Protein AF-A0A763XM48-F1 (afdb_monomer)

Radius of gyration: 22.38 Å; Cα contacts (8 Å, |Δi|>4): 389; chains: 1; bounding box: 51×40×59 Å

Nearest PDB structures (foldseek):
  3rfz-assembly3_E-2  TM=8.318E-01  e=8.246E-07  Escherichia coli
  3ohn-assembly1_B  TM=6.911E-01  e=1.471E-04  Escherichia coli
  3wi4-assembly1_A  TM=4.578E-01  e=1.748E-02  Neisseria meningitidis MC58
  4e1t-assembly1_A  TM=3.357E-01  e=1.335E-01  Yersinia pseudotuberculosis
  5g26-assembly1_A  TM=3.251E-01  e=4.757E-01  Escherichia coli O157

pLDDT: mean 71.56, std 14.55, range [34.0, 92.94]

Organism: Salmonella enterica (NCBI:txid289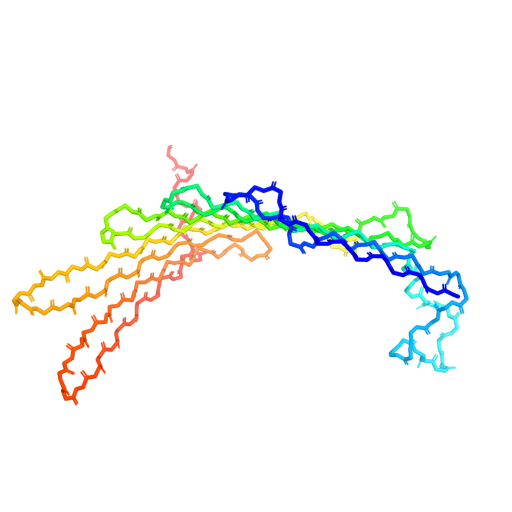01)

Solvent-accessible surface area (backbone atoms only — not comparable to full-atom values): 9649 Å² total; per-residue (Å²): 91,72,50,76,50,77,47,64,46,74,78,49,102,40,31,37,34,64,37,41,36,44,37,42,40,36,96,86,57,74,57,82,91,72,70,51,98,87,59,95,85,74,75,84,47,54,36,37,38,45,36,43,35,45,34,34,44,60,90,58,29,38,39,38,39,36,37,37,39,38,37,38,72,90,45,104,51,58,32,38,39,37,38,40,36,40,36,39,46,64,87,74,31,36,40,36,39,38,35,38,39,37,35,49,80,94,52,104,60,73,34,42,33,40,33,45,33,40,33,41,61,47,73,57,96,95,34,65,32,38,40,34,42,33,39,36,42,30,60,85,55,72,42,38,41,37,37,39,37,40,40,44,70,49,102,90,49,79,48,77,50,78,50,76,46,77,49,79,70,60,72,77,63,73,79,72,124

Structure (mmCIF, N/CA/C/O backbone):
data_AF-A0A763XM48-F1
#
_entry.id   AF-A0A763XM48-F1
#
loop_
_atom_site.group_PDB
_atom_site.id
_atom_site.type_symbol
_atom_site.label_atom_id
_atom_site.label_alt_id
_atom_site.label_comp_id
_atom_site.label_asym_id
_atom_site.label_entity_id
_atom_site.label_seq_id
_atom_site.pdbx_PDB_ins_code
_atom_site.Cartn_x
_atom_site.Cartn_y
_atom_site.Cartn_z
_atom_site.occupancy
_atom_site.B_iso_or_equiv
_atom_site.auth_seq_id
_atom_site.auth_comp_id
_atom_site.auth_asym_id
_atom_site.auth_atom_id
_atom_site.pdbx_PDB_model_num
ATOM 1 N N . MET A 1 1 ? 7.305 -1.341 -30.849 1.00 55.94 1 MET A N 1
ATOM 2 C CA . MET A 1 1 ? 6.228 -2.279 -30.464 1.00 55.94 1 ME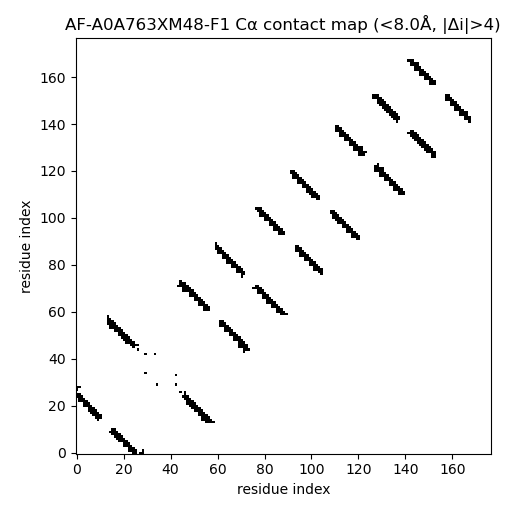T A CA 1
ATOM 3 C C . MET A 1 1 ? 6.255 -2.422 -28.955 1.00 55.94 1 MET A C 1
ATOM 5 O O . MET A 1 1 ? 7.346 -2.520 -28.408 1.00 55.94 1 MET A O 1
ATOM 9 N N . SER A 1 2 ? 5.099 -2.371 -28.301 1.00 58.94 2 SER A N 1
ATOM 10 C CA . SER A 1 2 ? 4.949 -2.582 -26.860 1.00 58.94 2 SER A CA 1
ATOM 11 C C . SER A 1 2 ? 3.961 -3.724 -26.661 1.00 58.94 2 SER A C 1
ATOM 13 O O . SER A 1 2 ? 2.925 -3.752 -27.325 1.00 58.94 2 SER A O 1
ATOM 15 N N . THR A 1 3 ? 4.303 -4.674 -25.800 1.00 65.50 3 THR A N 1
ATOM 16 C CA . THR A 1 3 ? 3.479 -5.845 -25.500 1.00 65.50 3 THR A CA 1
ATOM 17 C C . THR A 1 3 ? 3.214 -5.863 -24.006 1.00 65.50 3 THR A C 1
ATOM 19 O O . THR A 1 3 ? 4.144 -5.769 -23.204 1.00 65.50 3 THR A O 1
ATOM 22 N N . MET A 1 4 ? 1.946 -5.985 -23.622 1.00 69.62 4 MET A N 1
ATOM 23 C CA . MET A 1 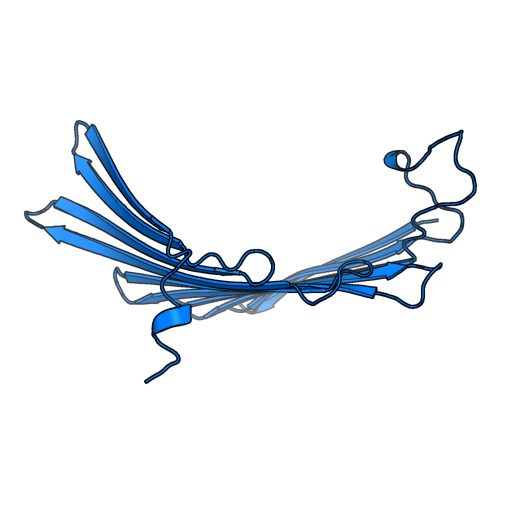4 ? 1.533 -6.084 -22.228 1.00 69.62 4 MET A CA 1
ATOM 24 C C . MET A 1 4 ? 0.708 -7.348 -22.035 1.00 69.62 4 MET A C 1
ATOM 26 O O . MET A 1 4 ? -0.268 -7.577 -22.745 1.00 69.62 4 MET A O 1
ATOM 30 N N . VAL A 1 5 ? 1.087 -8.140 -21.041 1.00 70.12 5 VAL A N 1
ATOM 31 C CA . VAL A 1 5 ? 0.337 -9.305 -20.586 1.00 70.12 5 VAL A CA 1
ATOM 32 C C . VAL A 1 5 ? -0.133 -9.014 -19.170 1.00 70.12 5 VAL A C 1
ATOM 34 O O . VAL A 1 5 ? 0.675 -8.689 -18.302 1.00 70.12 5 VAL A O 1
ATOM 37 N N . LYS A 1 6 ? -1.443 -9.106 -18.941 1.00 76.12 6 LYS A N 1
ATOM 38 C CA . LYS A 1 6 ? -2.051 -9.007 -17.612 1.00 76.12 6 LYS A CA 1
ATOM 39 C C . LYS A 1 6 ? -2.668 -10.345 -17.265 1.00 76.12 6 LYS A C 1
ATOM 41 O O . LYS A 1 6 ? -3.415 -10.904 -18.065 1.00 76.12 6 LYS A O 1
ATOM 46 N N . TYR A 1 7 ? -2.379 -10.833 -16.072 1.00 69.75 7 TYR A N 1
ATOM 47 C CA . TYR A 1 7 ? -2.963 -12.055 -15.553 1.00 69.75 7 TYR A CA 1
ATOM 48 C C . TYR A 1 7 ? -3.571 -11.803 -14.180 1.00 69.75 7 TYR A C 1
ATOM 50 O O . TYR A 1 7 ? -2.914 -11.262 -13.296 1.00 69.75 7 TYR A O 1
ATOM 58 N N . ALA A 1 8 ? -4.822 -12.214 -14.008 1.00 69.38 8 ALA A N 1
ATOM 59 C CA . ALA A 1 8 ? -5.557 -12.150 -12.755 1.00 69.38 8 ALA A CA 1
ATOM 60 C C . ALA A 1 8 ? -6.180 -13.525 -12.520 1.00 69.38 8 ALA A C 1
ATOM 62 O O . ALA A 1 8 ? -6.869 -14.043 -13.400 1.00 69.38 8 ALA A O 1
ATOM 63 N N . LYS A 1 9 ? -5.931 -14.142 -11.363 1.00 65.00 9 LYS A N 1
ATOM 64 C CA . LYS A 1 9 ? -6.531 -15.434 -11.019 1.00 65.00 9 LYS A CA 1
ATOM 65 C C . LYS A 1 9 ? -6.762 -15.542 -9.517 1.00 65.00 9 LYS A C 1
ATOM 67 O O . LYS A 1 9 ? -5.822 -15.577 -8.733 1.00 65.00 9 LYS A O 1
ATOM 72 N N . GLY A 1 10 ? -8.018 -15.704 -9.109 1.00 61.94 10 GLY A N 1
ATOM 73 C CA . GLY A 1 10 ? -8.322 -16.216 -7.772 1.00 61.94 10 GLY A CA 1
ATOM 74 C C . GLY A 1 10 ? -7.793 -17.647 -7.656 1.00 61.94 10 GLY A C 1
ATOM 75 O O . GLY A 1 10 ? -8.175 -18.500 -8.457 1.00 61.94 10 GLY A O 1
ATOM 76 N N . LEU A 1 11 ? -6.865 -17.904 -6.729 1.00 59.28 11 LEU A N 1
ATOM 77 C CA . LEU A 1 11 ? -6.262 -19.232 -6.555 1.00 59.28 11 LEU A CA 1
ATOM 78 C C . LEU A 1 11 ? -7.121 -20.106 -5.630 1.00 59.28 11 LEU A C 1
ATOM 80 O O . LEU A 1 11 ? -7.274 -21.294 -5.897 1.00 59.28 11 LEU A O 1
ATOM 84 N N . THR A 1 12 ? -7.718 -19.507 -4.593 1.00 57.94 12 THR A N 1
ATOM 85 C CA . THR A 1 12 ? -8.526 -20.187 -3.563 1.00 57.94 12 THR A CA 1
ATOM 86 C C . THR A 1 12 ? -9.566 -19.218 -2.981 1.00 57.94 12 THR A C 1
ATOM 88 O O . THR A 1 12 ? -9.403 -18.007 -3.096 1.00 57.94 12 THR A O 1
ATOM 91 N N . THR A 1 13 ? -10.574 -19.716 -2.250 1.00 60.75 13 THR A N 1
ATOM 92 C CA . THR A 1 13 ? -11.536 -18.925 -1.443 1.00 60.75 13 THR A CA 1
ATOM 93 C C . THR A 1 13 ? -10.876 -17.912 -0.494 1.00 60.75 13 THR A C 1
ATOM 95 O O . THR A 1 13 ? -11.483 -16.914 -0.123 1.00 60.75 13 THR A O 1
ATOM 98 N N . PHE A 1 14 ? -9.623 -18.162 -0.110 1.00 65.94 14 PHE A N 1
ATOM 99 C CA . PHE A 1 14 ? -8.869 -17.372 0.862 1.00 65.94 14 PHE A CA 1
ATOM 100 C C . PHE A 1 14 ? -7.668 -16.642 0.246 1.00 65.94 14 PHE A C 1
ATOM 102 O O . PHE A 1 14 ? -7.098 -15.777 0.895 1.00 65.94 14 PHE A O 1
ATOM 109 N N . THR A 1 15 ? -7.279 -16.947 -0.997 1.00 64.31 15 THR A N 1
ATOM 110 C CA . THR A 1 15 ? -6.076 -16.389 -1.638 1.00 64.31 15 THR A CA 1
ATOM 111 C C . THR A 1 15 ? -6.415 -15.889 -3.036 1.00 64.31 15 THR A C 1
ATOM 113 O O . THR A 1 15 ? -6.674 -16.675 -3.950 1.00 64.31 15 THR A O 1
ATOM 116 N N . ASN A 1 16 ? -6.373 -14.570 -3.211 1.00 64.25 16 ASN A N 1
ATOM 117 C CA . ASN A 1 16 ? -6.669 -13.880 -4.457 1.00 64.25 16 ASN A CA 1
ATOM 118 C C . ASN A 1 16 ? -5.389 -13.271 -5.044 1.00 64.25 16 ASN A C 1
ATOM 120 O O . ASN A 1 16 ? -4.865 -12.271 -4.547 1.00 64.25 16 ASN A O 1
ATOM 124 N N . LEU A 1 17 ? -4.902 -13.851 -6.141 1.00 63.41 17 LEU A N 1
ATOM 125 C CA . LEU A 1 17 ? -3.853 -13.239 -6.950 1.00 63.41 17 LEU A CA 1
ATOM 126 C C . LEU A 1 17 ? -4.526 -12.313 -7.971 1.00 63.41 17 LEU A C 1
ATOM 128 O O . LEU A 1 17 ? -5.084 -12.765 -8.971 1.00 63.41 17 LEU A O 1
ATOM 132 N N . GLN A 1 18 ? -4.528 -11.011 -7.691 1.00 64.75 18 GLN A N 1
ATOM 133 C CA . GLN A 1 18 ? -5.350 -10.067 -8.450 1.00 64.75 18 GLN A CA 1
ATOM 134 C C . GLN A 1 18 ? -4.689 -9.596 -9.739 1.00 64.75 18 GLN A C 1
ATOM 136 O O . GLN A 1 18 ? -5.391 -9.391 -10.724 1.00 64.75 18 GLN A O 1
ATOM 141 N N . LEU A 1 19 ? -3.369 -9.399 -9.754 1.00 65.38 19 LEU A N 1
ATOM 142 C CA . LEU A 1 19 ? -2.723 -8.829 -10.929 1.00 65.38 19 LEU A CA 1
ATOM 143 C C . LEU A 1 19 ? -1.232 -9.160 -10.983 1.00 65.38 19 LEU A C 1
ATOM 145 O O . LEU A 1 19 ? -0.463 -8.733 -10.126 1.00 65.38 19 LEU A O 1
ATOM 149 N N . LEU A 1 20 ? -0.833 -9.877 -12.028 1.00 64.31 20 LEU A N 1
ATOM 150 C CA . LEU A 1 20 ? 0.537 -9.974 -12.509 1.00 64.31 20 LEU A CA 1
ATOM 151 C C . LEU A 1 20 ? 0.581 -9.291 -13.880 1.00 64.31 20 LEU A C 1
ATOM 153 O O . LEU A 1 20 ? -0.004 -9.795 -14.842 1.00 64.31 20 LEU A O 1
ATOM 157 N N . THR A 1 21 ? 1.228 -8.132 -13.964 1.00 66.31 21 THR A N 1
ATOM 158 C CA . THR A 1 21 ? 1.396 -7.392 -15.218 1.00 66.31 21 THR A CA 1
ATOM 159 C C . THR A 1 21 ? 2.844 -7.480 -15.664 1.00 66.31 21 THR A C 1
ATOM 161 O O . THR A 1 21 ? 3.753 -7.079 -14.942 1.00 66.31 21 THR A O 1
ATOM 164 N N . TYR A 1 22 ? 3.049 -7.965 -16.883 1.00 65.12 22 TYR A N 1
ATOM 165 C CA . TYR A 1 22 ? 4.324 -7.903 -17.577 1.00 65.12 22 TYR A CA 1
ATOM 166 C C . TYR A 1 22 ? 4.194 -6.965 -18.770 1.00 65.12 22 TYR A C 1
ATOM 168 O O . TYR A 1 22 ? 3.361 -7.189 -19.650 1.00 65.12 22 TYR A O 1
ATOM 176 N N . ARG A 1 23 ? 5.003 -5.907 -18.808 1.00 67.69 23 ARG A N 1
ATOM 177 C CA . ARG A 1 23 ? 5.077 -4.991 -19.950 1.00 67.69 23 ARG A CA 1
ATOM 178 C C . ARG A 1 23 ? 6.485 -4.997 -20.521 1.00 67.69 23 ARG A C 1
ATOM 180 O O . ARG A 1 23 ? 7.431 -4.683 -19.804 1.00 67.69 23 ARG A O 1
ATOM 187 N N . TYR A 1 24 ? 6.594 -5.266 -21.816 1.00 55.25 24 TYR A N 1
ATOM 188 C CA . TYR A 1 24 ? 7.822 -5.148 -22.591 1.00 55.25 24 TYR A CA 1
ATOM 189 C C . TYR A 1 24 ? 7.671 -4.039 -23.631 1.00 55.25 24 TYR A C 1
ATOM 191 O O . TYR A 1 24 ? 6.765 -4.083 -24.464 1.00 55.25 24 TYR A O 1
ATOM 199 N N . THR A 1 25 ? 8.576 -3.065 -23.616 1.00 59.41 25 THR A N 1
ATOM 200 C CA . THR 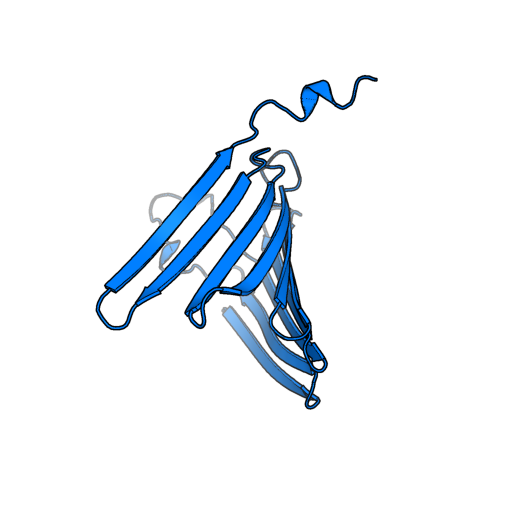A 1 25 ? 8.563 -1.941 -24.557 1.00 59.41 25 THR A CA 1
ATOM 201 C C . THR A 1 25 ? 9.791 -2.028 -25.450 1.00 59.41 25 THR A C 1
ATOM 203 O O . THR A 1 25 ? 10.913 -1.971 -24.958 1.00 59.41 25 THR A O 1
ATOM 206 N N . GLY A 1 26 ? 9.602 -2.197 -26.760 1.00 49.00 26 GLY A N 1
ATOM 207 C CA . GLY A 1 26 ? 10.683 -2.274 -27.747 1.00 49.00 26 GLY A CA 1
ATOM 208 C C . GLY A 1 26 ? 11.418 -0.944 -27.956 1.00 49.00 26 GLY A C 1
ATOM 209 O O . GLY A 1 26 ? 10.820 0.117 -27.845 1.00 49.00 26 GLY A O 1
ATOM 210 N N . GLU A 1 27 ? 12.690 -1.019 -28.354 1.00 51.72 27 GLU A N 1
ATOM 211 C CA . GLU A 1 27 ? 13.672 0.084 -28.480 1.00 51.72 27 GLU A CA 1
ATOM 212 C C . GLU A 1 27 ? 13.226 1.353 -29.220 1.00 51.72 27 GLU A C 1
ATOM 214 O O . GLU A 1 27 ? 13.752 2.426 -28.957 1.00 51.72 27 GLU A O 1
ATOM 219 N N . LYS A 1 28 ? 12.294 1.237 -30.169 1.00 51.59 28 LYS A N 1
ATOM 220 C CA . LYS A 1 28 ? 11.820 2.357 -31.003 1.00 51.59 28 LYS A CA 1
ATOM 221 C C . LYS A 1 28 ? 10.444 2.883 -30.586 1.00 51.59 28 LYS A C 1
ATOM 223 O O . LYS A 1 28 ? 9.815 3.612 -31.346 1.00 51.59 28 LYS A O 1
ATOM 228 N N . TYR A 1 29 ? 9.922 2.434 -29.445 1.00 47.25 29 TYR A N 1
ATOM 229 C CA . TYR A 1 29 ? 8.624 2.862 -28.937 1.00 47.25 29 TYR A CA 1
ATOM 230 C C . TYR A 1 29 ? 8.813 3.987 -27.922 1.00 47.25 29 TYR A C 1
ATOM 232 O O . TYR A 1 29 ? 9.479 3.801 -26.910 1.00 47.25 29 TYR A O 1
ATOM 240 N N . VAL A 1 30 ? 8.200 5.130 -28.205 1.00 55.16 30 VAL A N 1
ATOM 241 C CA . VAL A 1 30 ? 8.184 6.315 -27.346 1.00 55.16 30 VAL A CA 1
ATOM 242 C C . VAL A 1 30 ? 6.728 6.548 -26.988 1.00 55.16 30 VAL A C 1
ATOM 244 O O . VAL A 1 30 ? 5.884 6.556 -27.888 1.00 55.16 30 VAL A O 1
ATOM 247 N N . ASP A 1 31 ? 6.411 6.690 -25.704 1.00 55.22 31 ASP A N 1
ATOM 248 C CA . ASP A 1 31 ? 5.051 7.061 -25.323 1.00 55.22 31 ASP A CA 1
ATOM 249 C C . ASP A 1 31 ? 4.773 8.501 -25.780 1.00 55.22 31 ASP A C 1
ATOM 251 O O . ASP A 1 31 ? 5.669 9.349 -25.752 1.00 55.22 31 ASP A O 1
ATOM 255 N N . PHE A 1 32 ? 3.536 8.809 -26.185 1.00 56.28 32 PHE A N 1
ATOM 256 C CA . PHE A 1 32 ? 3.184 10.162 -26.655 1.00 56.28 32 PHE A CA 1
ATOM 257 C C . PHE A 1 32 ? 3.505 11.245 -25.608 1.00 56.28 32 PHE A C 1
ATOM 259 O O . PHE A 1 32 ? 3.854 12.366 -25.969 1.00 56.28 32 PHE A O 1
ATOM 266 N N . ALA A 1 33 ? 3.441 10.899 -24.318 1.00 55.56 33 ALA A N 1
ATOM 267 C CA . ALA A 1 33 ? 3.768 11.788 -23.202 1.00 55.56 33 ALA A CA 1
ATOM 268 C C . ALA A 1 33 ? 5.278 12.080 -23.038 1.00 55.56 33 ALA A C 1
ATOM 270 O O . ALA A 1 33 ? 5.640 13.057 -22.386 1.00 55.56 33 ALA A O 1
ATOM 271 N N . GLU A 1 34 ? 6.158 11.265 -23.628 1.00 50.31 34 GLU A N 1
ATOM 272 C CA . GLU A 1 34 ? 7.623 11.420 -23.574 1.00 50.31 34 GLU A CA 1
ATOM 273 C C . GLU A 1 34 ? 8.200 12.079 -24.841 1.00 50.31 34 GLU A C 1
ATOM 275 O O . GLU A 1 34 ? 9.404 12.335 -24.921 1.00 50.31 34 GLU A O 1
ATOM 280 N N . PHE A 1 35 ? 7.364 12.408 -25.833 1.00 52.09 35 PHE A N 1
ATOM 281 C CA . PHE A 1 35 ? 7.819 13.047 -27.065 1.00 52.09 35 PHE A CA 1
ATOM 282 C C . PHE A 1 35 ? 8.179 14.523 -26.831 1.00 52.09 35 PHE A C 1
ATOM 284 O O . PHE A 1 35 ? 7.317 15.400 -26.772 1.00 52.09 35 PHE A O 1
ATOM 291 N N . ARG A 1 36 ? 9.481 14.814 -26.718 1.00 57.22 36 ARG A N 1
ATOM 292 C CA . ARG A 1 36 ? 10.025 16.180 -26.695 1.00 57.22 36 ARG A CA 1
ATOM 293 C C . ARG A 1 36 ? 10.860 16.439 -27.955 1.00 57.22 36 ARG A C 1
ATOM 295 O O . ARG A 1 36 ? 11.942 15.869 -28.071 1.00 57.22 36 ARG A O 1
ATOM 302 N N . PRO A 1 37 ? 10.430 17.333 -28.867 1.00 56.62 37 PRO A N 1
ATOM 303 C CA . PRO A 1 37 ? 11.101 17.535 -30.156 1.00 56.62 37 PRO A CA 1
ATOM 304 C C . PRO A 1 37 ? 12.513 18.146 -30.055 1.00 56.62 37 PRO A C 1
ATOM 306 O O . PRO A 1 37 ? 13.255 18.103 -31.029 1.00 56.62 37 PRO A O 1
ATOM 309 N N . GLY A 1 38 ? 12.899 18.703 -28.898 1.00 55.84 38 GLY A N 1
ATOM 310 C CA . GLY A 1 38 ? 14.200 19.355 -28.686 1.00 55.84 38 GLY A CA 1
ATOM 311 C C . GLY A 1 38 ? 15.278 18.514 -27.989 1.00 55.84 38 GLY A C 1
ATOM 312 O O . GLY A 1 38 ? 16.396 18.993 -27.856 1.00 55.84 38 GLY A O 1
ATOM 313 N N . ASN A 1 39 ? 14.978 17.291 -27.532 1.00 48.59 39 ASN A N 1
ATOM 314 C CA . ASN A 1 39 ? 15.927 16.448 -26.791 1.00 48.59 39 ASN A CA 1
ATOM 315 C C . ASN A 1 39 ? 16.038 15.063 -27.444 1.00 48.59 39 ASN A C 1
ATOM 317 O O . ASN A 1 39 ? 15.257 14.161 -27.155 1.00 48.59 39 ASN A O 1
ATOM 321 N N . LEU A 1 40 ? 17.034 14.893 -28.317 1.00 51.38 40 LEU A N 1
ATOM 322 C CA . LEU A 1 40 ? 17.352 13.614 -28.971 1.00 51.38 40 LEU A CA 1
ATOM 323 C C . LEU A 1 40 ? 18.213 12.679 -28.092 1.00 51.38 40 LEU A C 1
ATOM 325 O O . LEU A 1 40 ? 18.453 11.537 -28.470 1.00 51.38 40 LEU A O 1
ATOM 329 N N . SER A 1 41 ? 18.681 13.138 -26.925 1.00 45.12 41 SER A N 1
ATOM 330 C CA . SER A 1 41 ? 19.708 12.464 -26.111 1.00 45.12 41 SER A CA 1
ATOM 331 C C . SER A 1 41 ? 19.266 12.171 -24.672 1.00 45.12 41 SER A C 1
ATOM 333 O O . SER A 1 41 ? 20.004 12.426 -23.723 1.00 45.12 41 SER A O 1
ATOM 335 N N . GLY A 1 42 ? 18.053 11.657 -24.481 1.00 48.84 42 GLY A N 1
ATOM 336 C CA . GLY A 1 42 ? 17.562 11.338 -23.138 1.00 48.84 42 GLY A CA 1
ATOM 337 C C . GLY A 1 42 ? 16.201 10.665 -23.140 1.00 48.84 42 GLY A C 1
ATOM 338 O O . GLY A 1 42 ? 15.293 11.120 -22.455 1.00 48.84 42 GLY A O 1
ATOM 339 N N . GLN A 1 43 ? 16.031 9.627 -23.960 1.00 49.84 43 GLN A N 1
ATOM 340 C CA . GLN A 1 43 ? 14.852 8.774 -23.869 1.00 49.84 43 GLN A CA 1
ATOM 341 C C . GLN A 1 43 ? 14.980 7.895 -22.633 1.00 49.84 43 GLN A C 1
ATOM 343 O O . GLN A 1 43 ? 15.927 7.113 -22.516 1.00 49.84 43 GLN A O 1
ATOM 348 N N . ASP A 1 44 ? 14.018 8.030 -21.728 1.00 52.56 44 ASP A N 1
ATOM 349 C CA . ASP A 1 44 ? 13.809 7.137 -20.599 1.00 52.56 44 ASP A CA 1
ATOM 350 C C . ASP A 1 44 ? 13.427 5.754 -21.164 1.00 52.56 44 ASP A C 1
ATOM 352 O O . ASP A 1 44 ? 12.264 5.412 -21.360 1.00 52.56 44 ASP A O 1
ATOM 356 N N . ASN A 1 45 ? 14.439 4.988 -21.586 1.00 58.69 45 ASN A N 1
ATOM 357 C CA . ASN A 1 45 ? 14.289 3.788 -22.410 1.00 58.69 45 ASN A CA 1
ATOM 358 C C . ASN A 1 45 ? 13.908 2.594 -21.525 1.00 58.69 45 ASN A C 1
ATOM 360 O O . ASN A 1 45 ? 14.698 1.668 -21.306 1.00 58.69 45 ASN A O 1
ATOM 364 N N . ARG A 1 46 ? 12.709 2.670 -20.940 1.00 63.25 46 ARG A N 1
ATOM 365 C CA . ARG A 1 46 ? 12.113 1.651 -20.071 1.00 63.25 46 ARG A CA 1
ATOM 366 C C . ARG A 1 46 ? 11.992 0.354 -20.859 1.00 63.25 46 ARG A C 1
ATOM 368 O O . ARG A 1 46 ? 11.250 0.271 -21.834 1.00 63.25 46 ARG A O 1
ATOM 375 N N . ARG A 1 47 ? 12.749 -0.662 -20.452 1.00 68.31 47 ARG A N 1
ATOM 376 C CA . ARG A 1 47 ? 12.848 -1.944 -21.157 1.00 68.31 47 ARG A CA 1
ATOM 377 C C . ARG A 1 47 ? 11.670 -2.841 -20.816 1.00 68.31 47 ARG A C 1
ATOM 379 O O . ARG A 1 47 ? 10.989 -3.365 -21.696 1.00 68.31 47 ARG A O 1
ATOM 386 N N . GLU A 1 48 ? 11.462 -3.019 -19.524 1.00 71.75 48 GLU A N 1
ATOM 387 C CA . GLU A 1 48 ? 10.535 -3.989 -18.970 1.00 71.75 48 GLU A CA 1
ATOM 388 C C . GLU A 1 48 ? 10.040 -3.507 -17.612 1.00 71.75 48 GLU A C 1
ATOM 390 O O . GLU A 1 48 ? 10.777 -2.872 -16.855 1.00 71.75 48 GLU A O 1
ATOM 395 N N . ARG A 1 49 ? 8.772 -3.793 -17.325 1.00 78.69 49 ARG A N 1
ATOM 396 C CA . ARG A 1 49 ? 8.173 -3.559 -16.017 1.00 78.69 49 ARG A CA 1
ATOM 397 C C . ARG A 1 49 ? 7.390 -4.792 -15.604 1.00 78.69 49 ARG A C 1
ATOM 399 O O . ARG A 1 49 ? 6.521 -5.249 -16.351 1.00 78.69 49 ARG A O 1
ATOM 406 N N . TYR A 1 50 ? 7.709 -5.296 -14.423 1.00 80.44 50 TYR A N 1
ATOM 407 C CA . TYR A 1 50 ? 7.004 -6.397 -13.783 1.00 80.44 50 TYR A CA 1
ATOM 408 C C . TYR A 1 50 ? 6.236 -5.825 -12.604 1.00 80.44 50 TYR A C 1
ATOM 410 O O . TYR A 1 50 ? 6.822 -5.108 -11.801 1.00 80.44 50 TYR A O 1
ATOM 418 N N . GLU A 1 51 ? 4.950 -6.131 -12.494 1.00 84.12 51 GLU A N 1
ATOM 419 C CA . GLU A 1 51 ? 4.123 -5.770 -11.343 1.00 84.12 51 GLU A CA 1
ATOM 420 C C . GLU A 1 51 ? 3.388 -7.009 -10.858 1.00 84.12 51 GLU A C 1
ATOM 422 O O . GLU A 1 51 ? 2.810 -7.736 -11.666 1.00 84.12 51 GLU A O 1
ATOM 427 N N . ALA A 1 52 ? 3.394 -7.247 -9.554 1.00 81.81 52 ALA A N 1
ATOM 428 C CA . ALA A 1 52 ? 2.710 -8.368 -8.933 1.00 81.81 52 ALA A CA 1
ATOM 429 C C . ALA A 1 52 ? 1.950 -7.891 -7.698 1.00 81.81 52 ALA A C 1
ATOM 431 O O . ALA A 1 52 ? 2.505 -7.177 -6.865 1.00 81.81 52 ALA A O 1
ATOM 432 N N . ILE A 1 53 ? 0.691 -8.304 -7.570 1.00 85.12 53 ILE A N 1
ATOM 433 C CA . ILE A 1 53 ? -0.152 -8.036 -6.404 1.00 85.12 53 ILE A CA 1
ATOM 434 C C . ILE A 1 53 ? -0.776 -9.347 -5.933 1.00 85.12 53 ILE A C 1
ATOM 436 O O . ILE A 1 53 ? -1.549 -9.988 -6.650 1.00 85.12 53 ILE A O 1
ATOM 440 N N . ILE A 1 54 ? -0.447 -9.721 -4.702 1.00 84.31 54 ILE A N 1
ATOM 441 C CA . ILE A 1 54 ? -0.903 -10.919 -4.009 1.00 84.31 54 ILE A CA 1
ATOM 442 C C . ILE A 1 54 ? -1.727 -10.474 -2.809 1.00 84.31 54 ILE A C 1
ATOM 444 O O . ILE A 1 54 ? -1.231 -9.779 -1.928 1.00 84.31 54 ILE A O 1
ATOM 448 N N . THR A 1 55 ? -2.979 -10.912 -2.747 1.00 87.00 55 THR A N 1
ATOM 449 C CA . THR A 1 55 ? -3.852 -10.655 -1.601 1.00 87.00 55 THR A CA 1
ATOM 450 C C . THR A 1 55 ? -4.354 -11.971 -1.034 1.00 87.00 55 THR A C 1
ATOM 452 O O . THR A 1 55 ? -4.710 -12.883 -1.777 1.00 87.00 55 THR A O 1
ATOM 455 N N . GLN A 1 56 ? -4.381 -12.107 0.282 1.00 86.25 56 GLN A N 1
ATOM 456 C CA . GLN A 1 56 ? -4.844 -13.315 0.943 1.00 86.25 56 GLN A CA 1
ATOM 457 C C . GLN A 1 56 ? -5.669 -12.946 2.175 1.00 86.25 56 GLN A C 1
ATOM 459 O O . GLN A 1 56 ? -5.209 -12.267 3.086 1.00 86.25 56 GLN A O 1
ATOM 464 N N . SER A 1 57 ? -6.918 -13.387 2.191 1.00 86.06 57 SER A N 1
ATOM 465 C CA . SER A 1 57 ? -7.863 -13.242 3.292 1.00 86.06 57 SER A CA 1
ATOM 466 C C . SER A 1 57 ? -7.967 -14.562 4.056 1.00 86.06 57 SER A C 1
ATOM 468 O O . SER A 1 57 ? -8.486 -15.543 3.529 1.00 86.06 57 SER A O 1
ATOM 470 N N . ILE A 1 58 ? -7.513 -14.595 5.305 1.00 82.25 58 ILE A N 1
ATOM 471 C CA . ILE A 1 58 ? -7.555 -15.773 6.178 1.00 82.25 58 ILE A CA 1
ATOM 472 C C . ILE A 1 58 ? -8.481 -15.464 7.356 1.00 82.25 58 ILE A C 1
ATOM 474 O O . ILE A 1 58 ? -8.077 -14.847 8.342 1.00 82.25 58 ILE A O 1
ATOM 478 N N . GLY A 1 59 ? -9.746 -15.875 7.253 1.00 83.75 59 GLY A N 1
ATOM 479 C CA . GLY A 1 59 ? -10.749 -15.639 8.293 1.00 83.75 59 GLY A CA 1
ATOM 480 C C . GLY A 1 59 ? -10.981 -14.146 8.545 1.00 83.75 59 GLY A C 1
ATOM 481 O O . GLY A 1 59 ? -11.597 -13.470 7.729 1.00 83.75 59 GLY A O 1
ATOM 482 N N . ARG A 1 60 ? -10.491 -13.638 9.684 1.00 83.94 60 ARG A N 1
ATOM 483 C CA . ARG A 1 60 ? -10.590 -12.220 10.087 1.00 83.94 60 ARG A CA 1
ATOM 484 C C . ARG A 1 60 ? -9.331 -11.400 9.776 1.00 83.94 60 ARG A C 1
ATOM 486 O O . ARG A 1 60 ? -9.260 -10.228 10.144 1.00 83.94 60 ARG A O 1
ATOM 493 N N . SER A 1 61 ? -8.342 -12.017 9.137 1.00 87.88 61 SER A N 1
ATOM 494 C CA . SER A 1 61 ? -7.089 -11.385 8.736 1.00 87.88 61 SER A CA 1
ATOM 495 C C . SER A 1 61 ? -7.004 -11.251 7.220 1.00 87.88 61 SER A C 1
ATOM 497 O O . SER A 1 61 ? -7.498 -12.091 6.473 1.00 87.88 61 SER A O 1
ATOM 499 N N . PHE A 1 62 ? -6.339 -10.204 6.759 1.00 89.62 62 PHE A N 1
ATOM 500 C CA . PHE A 1 62 ? -6.127 -9.870 5.366 1.00 89.62 62 PHE A CA 1
ATOM 501 C C . PHE A 1 62 ? -4.687 -9.410 5.177 1.00 89.62 62 PHE A C 1
ATOM 503 O O . PHE A 1 62 ? -4.256 -8.435 5.783 1.00 89.62 62 PHE A O 1
ATOM 510 N N . ILE A 1 63 ? -3.946 -10.092 4.319 1.00 90.38 63 ILE A N 1
ATOM 511 C CA . ILE A 1 63 ? -2.600 -9.708 3.913 1.00 90.38 63 ILE A CA 1
ATOM 512 C C . ILE A 1 63 ? -2.620 -9.299 2.442 1.00 90.38 63 ILE A C 1
ATOM 514 O O . ILE A 1 63 ? -3.267 -9.936 1.614 1.00 90.38 63 ILE A O 1
ATOM 518 N N . SER A 1 64 ? -1.925 -8.221 2.109 1.00 91.25 64 SER A N 1
ATOM 519 C CA . SER A 1 64 ? -1.771 -7.723 0.749 1.00 91.25 64 SER A CA 1
ATOM 520 C C . SER A 1 64 ? -0.325 -7.314 0.529 1.00 91.25 64 SER A C 1
ATOM 522 O O . SER A 1 64 ? 0.189 -6.404 1.178 1.00 91.25 64 SER A O 1
ATOM 524 N N . LEU A 1 65 ? 0.324 -8.018 -0.388 1.00 90.31 65 LEU A N 1
ATOM 525 C CA . LEU A 1 65 ? 1.677 -7.775 -0.843 1.00 90.31 65 LEU A CA 1
ATOM 526 C C . LEU A 1 65 ? 1.611 -7.317 -2.297 1.00 90.31 65 LEU A C 1
ATOM 528 O O . LEU A 1 65 ? 1.003 -7.971 -3.138 1.00 90.31 65 LEU A O 1
ATOM 532 N N . SER A 1 66 ? 2.263 -6.212 -2.608 1.00 91.06 66 SER A N 1
ATOM 533 C CA . SER A 1 66 ? 2.429 -5.731 -3.971 1.00 91.06 66 SER A CA 1
ATOM 534 C C . SER A 1 66 ? 3.882 -5.387 -4.217 1.00 91.06 66 SER A C 1
ATOM 536 O O . SER A 1 66 ? 4.598 -4.990 -3.303 1.00 91.06 66 SER A O 1
ATOM 538 N N . GLY A 1 67 ? 4.327 -5.531 -5.450 1.00 89.69 67 GLY A N 1
ATOM 539 C CA . GLY A 1 67 ? 5.663 -5.137 -5.834 1.00 89.69 67 GLY A CA 1
ATOM 540 C C . GLY A 1 67 ? 5.739 -4.851 -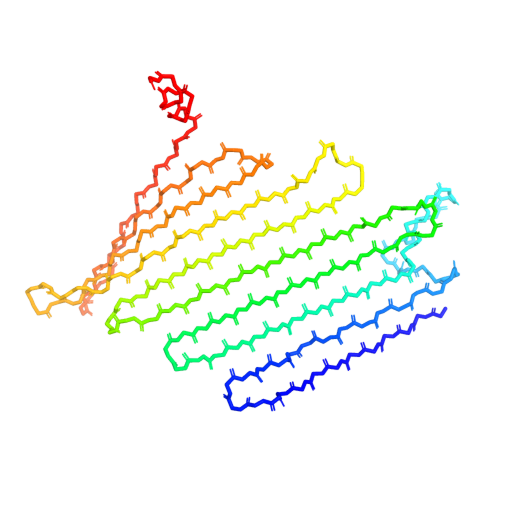7.313 1.00 89.69 67 GLY A C 1
ATOM 541 O O . GLY A 1 67 ? 4.948 -5.360 -8.108 1.00 89.69 67 GLY A O 1
ATOM 542 N N . TRP A 1 68 ? 6.694 -4.017 -7.674 1.00 88.31 68 TRP A N 1
ATOM 543 C CA . TRP A 1 68 ? 7.004 -3.701 -9.045 1.00 88.31 68 TRP A CA 1
ATOM 544 C C . TRP A 1 68 ? 8.508 -3.550 -9.215 1.00 88.31 68 TRP A C 1
ATOM 546 O O . TRP A 1 68 ? 9.216 -3.134 -8.302 1.00 88.31 68 TRP A O 1
ATOM 556 N N . THR A 1 69 ? 9.003 -3.881 -10.397 1.00 86.56 69 THR A N 1
ATOM 557 C CA . THR A 1 69 ? 10.374 -3.571 -10.792 1.00 86.56 69 THR A CA 1
ATOM 558 C C . THR A 1 69 ? 10.399 -3.073 -12.224 1.00 86.56 69 THR A C 1
ATOM 560 O O . THR A 1 69 ? 9.593 -3.502 -13.055 1.00 86.56 69 THR A O 1
ATOM 563 N N . GLN A 1 70 ? 11.283 -2.120 -12.492 1.00 82.31 70 GLN A N 1
ATOM 564 C CA . GLN A 1 70 ? 11.425 -1.460 -13.775 1.00 82.31 70 GLN A CA 1
ATOM 565 C C . GLN A 1 70 ? 12.901 -1.416 -14.167 1.00 82.31 70 GLN A C 1
ATOM 567 O O . GLN A 1 70 ? 13.715 -0.820 -13.464 1.00 82.31 70 GLN A O 1
ATOM 572 N N . SER A 1 71 ? 13.227 -2.026 -15.306 1.00 78.62 71 SER A N 1
ATOM 573 C CA . SER A 1 71 ? 14.580 -2.013 -15.873 1.00 78.62 71 SER A CA 1
ATOM 574 C C . SER A 1 71 ? 14.669 -0.988 -17.005 1.00 78.62 71 SER A C 1
ATOM 576 O O . SER A 1 71 ? 13.730 -0.831 -17.797 1.00 78.62 71 SER A O 1
ATOM 578 N N . TYR A 1 72 ? 15.824 -0.343 -17.151 1.00 70.94 72 TYR A N 1
ATOM 579 C CA . TYR A 1 72 ? 16.095 0.639 -18.208 1.00 70.94 72 TYR A CA 1
ATOM 580 C C . TYR A 1 72 ? 17.185 0.118 -19.155 1.00 70.94 72 TYR A C 1
ATOM 582 O O . TYR A 1 72 ? 18.074 -0.618 -18.740 1.00 70.94 72 TYR A O 1
ATOM 590 N N . ARG A 1 73 ? 17.133 0.456 -20.452 1.00 65.81 73 ARG A N 1
ATOM 591 C CA . ARG A 1 73 ? 18.130 -0.029 -21.435 1.00 65.81 73 ARG A CA 1
ATOM 592 C C . ARG A 1 73 ? 19.469 0.705 -21.369 1.00 65.81 73 ARG A C 1
ATOM 594 O O . ARG A 1 73 ? 20.478 0.120 -21.737 1.00 65.81 73 ARG A O 1
ATOM 601 N N . ASN A 1 74 ? 19.480 1.964 -20.925 1.00 58.41 74 ASN A N 1
ATOM 602 C CA . ASN A 1 74 ? 20.680 2.811 -20.962 1.00 58.41 74 ASN A CA 1
ATOM 603 C C . ASN A 1 74 ? 21.558 2.727 -19.704 1.00 58.41 74 ASN A C 1
ATOM 605 O O . ASN A 1 74 ? 22.661 3.259 -19.715 1.00 58.41 74 ASN A O 1
ATOM 609 N N . HIS A 1 75 ? 21.091 2.077 -18.637 1.00 56.97 75 HIS A N 1
ATOM 610 C CA . HIS A 1 75 ? 21.841 1.886 -17.396 1.00 56.97 75 HIS A CA 1
ATOM 611 C C . HIS A 1 75 ? 21.560 0.482 -16.855 1.00 56.97 75 HIS A C 1
ATOM 613 O O . HIS A 1 75 ? 20.423 0.025 -16.911 1.00 56.97 75 HIS A O 1
ATOM 619 N N . ASN A 1 76 ? 22.568 -0.196 -16.294 1.00 58.72 76 ASN A N 1
ATOM 620 C CA . ASN A 1 76 ? 22.430 -1.524 -15.668 1.00 58.72 76 ASN A CA 1
ATOM 621 C C . ASN A 1 76 ? 21.725 -1.456 -14.293 1.00 58.72 76 ASN A C 1
ATOM 623 O O . ASN A 1 76 ? 22.077 -2.168 -13.355 1.00 58.72 76 ASN A O 1
ATOM 627 N N . SER A 1 77 ? 20.784 -0.529 -14.153 1.00 64.50 77 SER A N 1
ATOM 628 C CA . SER A 1 77 ? 20.117 -0.180 -12.912 1.00 64.50 77 SER A CA 1
ATOM 629 C C . SER A 1 77 ? 18.629 -0.443 -13.013 1.00 64.50 77 SER A C 1
ATOM 631 O O . SER A 1 77 ? 17.997 -0.076 -14.007 1.00 64.50 77 SER A O 1
ATOM 633 N N . ASN A 1 78 ? 18.072 -0.994 -11.945 1.00 75.44 78 ASN A N 1
ATOM 634 C CA . ASN A 1 78 ? 16.664 -1.333 -11.868 1.00 75.44 78 ASN A CA 1
ATOM 635 C C . ASN A 1 78 ? 16.041 -0.569 -10.706 1.00 75.44 78 ASN A C 1
ATOM 637 O O . ASN A 1 78 ? 16.604 -0.558 -9.609 1.00 75.44 78 ASN A O 1
ATOM 641 N N . ASP A 1 79 ? 14.874 0.014 -10.950 1.00 84.12 79 ASP A N 1
ATOM 642 C CA . ASP A 1 79 ? 14.031 0.522 -9.879 1.00 84.12 79 ASP A CA 1
ATOM 643 C C . ASP A 1 79 ? 13.174 -0.628 -9.358 1.00 84.12 79 ASP A C 1
ATOM 645 O O . ASP A 1 79 ? 12.698 -1.478 -10.122 1.00 84.12 79 ASP A O 1
ATOM 649 N N . ILE A 1 80 ? 12.975 -0.670 -8.049 1.00 87.50 80 ILE A N 1
ATOM 650 C CA . ILE A 1 80 ? 12.122 -1.660 -7.403 1.00 87.50 80 ILE A CA 1
ATOM 651 C C . ILE A 1 80 ? 11.309 -0.990 -6.308 1.00 87.50 80 ILE A C 1
ATOM 653 O O . ILE A 1 80 ? 11.825 -0.189 -5.534 1.00 87.50 80 ILE A O 1
ATOM 657 N N . GLY A 1 81 ? 10.033 -1.341 -6.227 1.00 90.25 81 GLY A N 1
ATOM 658 C CA . GLY A 1 81 ? 9.157 -0.963 -5.133 1.00 90.25 81 GLY A CA 1
ATOM 659 C C . GLY A 1 81 ? 8.384 -2.172 -4.636 1.00 90.25 81 GLY A C 1
ATOM 660 O O . GLY A 1 81 ? 7.948 -3.005 -5.424 1.00 90.25 81 GLY A O 1
ATOM 661 N N . ALA A 1 82 ? 8.195 -2.274 -3.330 1.00 91.44 82 ALA A N 1
ATOM 662 C CA . ALA A 1 82 ? 7.398 -3.300 -2.683 1.00 91.44 82 ALA A CA 1
ATOM 663 C C . ALA A 1 82 ? 6.567 -2.672 -1.565 1.00 91.44 82 ALA A C 1
ATOM 665 O O . ALA A 1 82 ? 7.042 -1.807 -0.837 1.00 91.44 82 ALA A O 1
ATOM 666 N N . ASN A 1 83 ? 5.325 -3.115 -1.415 1.00 92.25 83 ASN A N 1
ATOM 667 C CA . ASN A 1 83 ? 4.446 -2.720 -0.326 1.00 92.25 83 ASN A CA 1
ATOM 668 C C . ASN A 1 83 ? 3.809 -3.965 0.275 1.00 92.25 83 ASN A C 1
ATOM 670 O O . ASN A 1 83 ? 3.224 -4.777 -0.439 1.00 92.25 83 ASN A O 1
ATOM 674 N N . LEU A 1 84 ? 3.884 -4.085 1.590 1.00 92.69 84 LEU A N 1
ATOM 675 C CA . LEU A 1 84 ? 3.245 -5.114 2.386 1.00 92.69 84 LEU A CA 1
ATOM 676 C C . LEU A 1 84 ? 2.209 -4.455 3.292 1.00 92.69 84 LEU A C 1
ATOM 678 O O . LEU A 1 84 ? 2.457 -3.419 3.894 1.00 92.69 84 LEU A O 1
ATOM 682 N N . SER A 1 85 ? 1.049 -5.075 3.425 1.00 92.94 85 SER A N 1
ATOM 683 C CA . SER A 1 85 ? 0.009 -4.661 4.358 1.00 92.94 85 SER A CA 1
ATOM 684 C C . SER A 1 85 ? -0.637 -5.888 4.977 1.00 92.94 85 SER A C 1
ATOM 686 O O . SER A 1 85 ? -0.896 -6.878 4.299 1.00 92.94 85 SER A O 1
ATOM 688 N N . TYR A 1 86 ? -0.873 -5.839 6.276 1.00 92.19 86 TYR A N 1
ATOM 689 C CA . TYR A 1 86 ? -1.491 -6.885 7.064 1.00 92.19 86 TYR A CA 1
ATOM 690 C C . TYR A 1 86 ? -2.544 -6.250 7.957 1.00 92.19 86 TYR A C 1
ATOM 692 O O . TYR A 1 86 ? -2.249 -5.370 8.750 1.00 92.19 86 TYR A O 1
ATOM 700 N N . ASN A 1 87 ? -3.777 -6.699 7.834 1.00 92.62 87 ASN A N 1
ATOM 701 C CA . ASN A 1 87 ? -4.915 -6.201 8.576 1.00 92.62 87 ASN A CA 1
ATOM 702 C C . ASN A 1 87 ? -5.541 -7.384 9.300 1.00 92.62 87 ASN A C 1
ATOM 704 O O . ASN A 1 87 ? -5.712 -8.443 8.711 1.00 92.62 87 ASN A O 1
ATOM 708 N N . THR A 1 88 ? -5.891 -7.244 10.566 1.00 91.06 88 THR A N 1
ATOM 709 C CA . THR A 1 88 ? -6.579 -8.288 11.321 1.00 91.06 88 THR A CA 1
ATOM 710 C C . THR A 1 88 ? -7.649 -7.677 12.199 1.00 91.06 88 THR A C 1
ATOM 712 O O . THR A 1 88 ? -7.490 -6.571 12.709 1.00 91.06 88 THR A O 1
ATOM 715 N N . THR A 1 89 ? -8.762 -8.385 12.345 1.00 88.56 89 THR A N 1
ATOM 716 C CA . THR A 1 89 ? -9.877 -7.955 13.188 1.00 88.56 89 THR A CA 1
ATOM 717 C C . THR A 1 89 ? -10.099 -8.980 14.289 1.00 88.56 89 THR A C 1
ATOM 719 O O . THR A 1 89 ? -10.420 -10.139 14.017 1.00 88.56 89 THR A O 1
ATOM 722 N N . VAL A 1 90 ? -9.961 -8.563 15.544 1.00 84.19 90 VAL A N 1
ATOM 723 C CA . VAL A 1 90 ? -10.198 -9.407 16.719 1.00 84.19 90 VAL A CA 1
ATOM 724 C C . VAL A 1 90 ? -11.406 -8.847 17.468 1.00 84.19 90 VAL A C 1
ATOM 726 O O . VAL A 1 90 ? -11.312 -7.886 18.226 1.00 84.19 90 VAL A O 1
ATOM 729 N N . GLY A 1 91 ? -12.577 -9.438 17.218 1.00 83.75 91 GLY A N 1
ATOM 730 C CA . GLY A 1 91 ? -13.846 -8.939 17.754 1.00 83.75 91 GLY A CA 1
ATOM 731 C C . GLY A 1 91 ? -14.202 -7.559 17.172 1.00 83.75 91 GLY A C 1
ATOM 732 O O . GLY A 1 91 ? -14.299 -7.464 15.949 1.00 83.75 91 GLY A O 1
ATOM 733 N N . PRO A 1 92 ? -14.421 -6.522 18.003 1.00 80.94 92 PRO A N 1
ATOM 734 C CA . PRO A 1 92 ? -14.655 -5.152 17.541 1.00 80.94 92 PRO A CA 1
ATOM 735 C C . PRO A 1 92 ? -13.362 -4.438 17.106 1.00 80.94 92 PRO A C 1
ATOM 737 O O . PRO A 1 92 ? -13.423 -3.460 16.374 1.00 80.94 92 PRO A O 1
ATOM 740 N N . VAL A 1 93 ? -12.190 -4.913 17.528 1.00 83.50 93 VAL A N 1
ATOM 741 C CA . VAL A 1 93 ? -10.904 -4.231 17.327 1.00 83.50 93 VAL A CA 1
ATOM 742 C C . VAL A 1 93 ? -10.314 -4.556 15.960 1.00 83.50 93 VAL A C 1
ATOM 744 O O . VAL A 1 93 ? -10.227 -5.732 15.604 1.00 83.50 93 VAL A O 1
ATOM 747 N N . SER A 1 94 ? -9.831 -3.549 15.230 1.00 87.81 94 SER A N 1
ATOM 748 C CA . SER A 1 94 ? -9.045 -3.736 14.008 1.00 87.81 94 SER A CA 1
ATOM 749 C C . SER A 1 94 ? -7.605 -3.256 14.182 1.00 87.81 94 SER A C 1
ATOM 751 O O . SER A 1 94 ? -7.324 -2.237 14.808 1.00 87.81 94 SER A O 1
ATOM 753 N N . LEU A 1 95 ? -6.669 -4.029 13.646 1.00 89.69 95 LEU A N 1
ATOM 754 C CA . LEU A 1 95 ? -5.238 -3.759 13.656 1.00 89.69 95 LEU A CA 1
ATOM 755 C C . LEU A 1 95 ? -4.726 -3.828 12.220 1.00 89.69 95 LEU A C 1
ATOM 757 O O . LEU A 1 95 ? -4.993 -4.796 11.514 1.00 89.69 95 LEU A O 1
ATOM 761 N N . SER A 1 96 ? -3.954 -2.834 11.815 1.00 92.12 96 SER A N 1
ATOM 762 C CA . SER A 1 96 ? -3.426 -2.663 10.468 1.00 92.12 96 SER A CA 1
ATOM 763 C C . SER A 1 96 ? -1.940 -2.355 10.550 1.00 92.12 96 SER A C 1
ATOM 765 O O . SER A 1 96 ? -1.535 -1.352 11.118 1.00 92.12 96 SER A O 1
ATOM 767 N N . LEU A 1 97 ? -1.112 -3.208 9.976 1.00 92.25 97 LEU A N 1
ATOM 768 C CA . LEU A 1 97 ? 0.313 -3.006 9.788 1.00 92.25 97 LEU A CA 1
ATOM 769 C C . LEU A 1 97 ? 0.569 -2.813 8.294 1.00 92.25 97 LEU A C 1
ATOM 771 O O . LEU A 1 97 ? 0.041 -3.556 7.473 1.00 92.25 97 LEU A O 1
ATOM 775 N N . SER A 1 98 ? 1.403 -1.858 7.923 1.00 92.25 98 SER A N 1
ATOM 776 C CA . SER A 1 98 ? 1.879 -1.691 6.554 1.00 92.25 98 SER A CA 1
ATOM 777 C C . SER A 1 98 ? 3.361 -1.378 6.536 1.00 92.25 98 SER A C 1
ATOM 779 O O . SER A 1 98 ? 3.904 -0.837 7.491 1.00 92.25 98 SER A O 1
ATOM 781 N N . GLY A 1 99 ? 4.018 -1.745 5.448 1.00 91.19 99 GLY A N 1
ATOM 782 C CA . GLY A 1 99 ? 5.419 -1.479 5.196 1.00 91.19 99 GLY A CA 1
ATOM 783 C C . GLY A 1 99 ? 5.643 -1.262 3.713 1.00 91.19 99 GLY A C 1
ATOM 784 O O . GLY A 1 99 ? 5.007 -1.904 2.880 1.00 91.19 99 GLY A O 1
ATOM 785 N N . ASN A 1 100 ? 6.543 -0.355 3.383 1.00 90.75 100 ASN A N 1
ATOM 786 C CA . ASN A 1 100 ? 6.928 -0.045 2.019 1.00 90.75 100 ASN A CA 1
ATOM 787 C C . ASN A 1 100 ? 8.449 -0.067 1.911 1.00 90.75 100 ASN A C 1
ATOM 789 O O . ASN A 1 100 ? 9.157 0.317 2.838 1.00 90.75 100 ASN A O 1
ATOM 793 N N . TYR A 1 101 ? 8.941 -0.517 0.768 1.00 88.88 101 TYR A N 1
ATOM 794 C CA . TYR A 1 101 ? 10.346 -0.508 0.399 1.00 88.88 101 TYR A CA 1
ATOM 795 C C . TYR A 1 101 ? 10.450 -0.015 -1.039 1.00 88.88 101 TYR A C 1
ATOM 797 O O . TYR A 1 101 ? 9.677 -0.432 -1.899 1.00 88.88 101 TYR A O 1
ATOM 805 N N . GLY A 1 102 ? 11.385 0.879 -1.309 1.00 87.06 102 GLY A N 1
ATOM 806 C CA . GLY A 1 102 ? 11.607 1.457 -2.619 1.00 87.06 102 GLY A CA 1
ATOM 807 C C . GLY A 1 102 ? 13.083 1.725 -2.816 1.00 87.06 102 GLY A C 1
ATOM 808 O O . GLY A 1 102 ? 13.716 2.384 -2.001 1.00 87.06 102 GLY A O 1
ATOM 809 N N . LYS A 1 103 ? 13.634 1.238 -3.916 1.00 83.94 103 LYS A N 1
ATOM 810 C CA . LYS A 1 103 ? 14.987 1.561 -4.339 1.00 83.94 103 LYS A CA 1
ATOM 811 C C . LYS A 1 103 ? 14.913 2.141 -5.737 1.00 83.94 103 LYS A C 1
ATOM 813 O O . LYS A 1 103 ? 14.420 1.487 -6.655 1.00 83.94 103 LYS A O 1
ATOM 818 N N . TYR A 1 104 ? 15.395 3.370 -5.863 1.00 77.25 104 TYR A N 1
ATOM 819 C CA . TYR A 1 104 ? 15.357 4.146 -7.093 1.00 77.25 104 TYR A CA 1
ATOM 820 C C . TYR A 1 104 ? 16.778 4.505 -7.490 1.00 77.25 104 TYR A C 1
ATOM 822 O O . TYR A 1 104 ? 17.559 4.984 -6.663 1.00 77.25 104 TYR A O 1
ATOM 830 N N . ASN A 1 105 ? 17.130 4.274 -8.748 1.00 66.94 105 ASN A N 1
ATOM 831 C CA . ASN A 1 105 ? 18.451 4.631 -9.221 1.00 66.94 105 ASN A CA 1
ATOM 832 C C . ASN A 1 105 ? 18.571 6.155 -9.398 1.00 66.94 105 ASN A C 1
ATOM 834 O O . ASN A 1 105 ? 17.722 6.783 -10.025 1.00 66.94 105 ASN A O 1
ATOM 838 N N . GLY A 1 106 ? 19.629 6.750 -8.842 1.00 61.50 106 GLY A N 1
ATOM 839 C CA . GLY A 1 106 ? 19.830 8.206 -8.807 1.00 61.50 106 GLY A CA 1
ATOM 840 C C . GLY A 1 106 ? 19.455 8.882 -7.480 1.00 61.50 106 GLY A C 1
ATOM 841 O O . GLY A 1 106 ? 19.672 10.083 -7.341 1.00 61.50 106 GLY A O 1
ATOM 842 N N . MET A 1 107 ? 18.945 8.129 -6.498 1.00 61.56 107 MET A N 1
ATOM 843 C CA . MET A 1 107 ? 18.817 8.557 -5.100 1.00 61.56 107 MET A CA 1
ATOM 844 C C . MET A 1 107 ? 19.789 7.757 -4.220 1.00 61.56 107 MET A C 1
ATOM 846 O O . MET A 1 107 ? 19.918 6.545 -4.378 1.00 61.56 107 MET A O 1
ATOM 850 N N . ASP A 1 108 ? 20.479 8.434 -3.299 1.00 58.69 108 ASP A N 1
ATOM 851 C CA . ASP A 1 108 ? 21.614 7.905 -2.519 1.00 58.69 108 ASP A CA 1
ATOM 852 C C . ASP A 1 108 ? 21.186 7.007 -1.330 1.00 58.69 108 ASP A C 1
ATOM 854 O O . ASP A 1 108 ? 21.639 7.139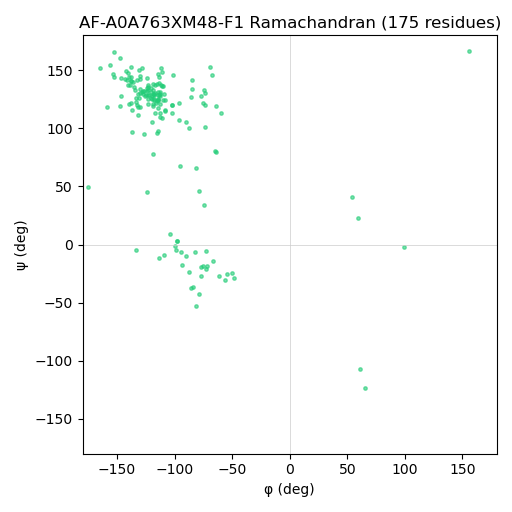 -0.190 1.00 58.69 108 ASP A O 1
ATOM 858 N N . GLY A 1 109 ? 20.255 6.082 -1.576 1.00 68.56 109 GLY A N 1
ATOM 859 C CA . GLY A 1 109 ? 19.869 5.058 -0.610 1.00 68.56 109 GLY A CA 1
ATOM 860 C C . GLY A 1 109 ? 18.465 4.495 -0.794 1.00 68.56 109 GLY A C 1
ATOM 861 O O . GLY A 1 109 ? 17.622 5.052 -1.491 1.00 68.56 109 GLY A O 1
ATOM 862 N N . ASP A 1 110 ? 18.223 3.379 -0.110 1.00 80.88 110 ASP A N 1
ATOM 863 C CA . ASP A 1 110 ? 16.931 2.700 -0.104 1.00 80.88 110 ASP A CA 1
ATOM 864 C C . ASP A 1 110 ? 15.917 3.471 0.767 1.00 80.88 110 ASP A C 1
ATOM 866 O O . ASP A 1 110 ? 16.214 3.857 1.907 1.00 80.88 110 ASP A O 1
ATOM 870 N N . ASP A 1 111 ? 14.711 3.677 0.238 1.00 82.06 111 ASP A N 1
ATOM 871 C CA . ASP A 1 111 ? 13.548 4.167 0.973 1.00 82.06 111 ASP A CA 1
ATOM 872 C C . ASP A 1 111 ? 12.838 2.981 1.619 1.00 82.06 111 ASP A C 1
ATOM 874 O O . ASP A 1 111 ? 12.480 2.008 0.955 1.00 82.06 111 ASP A O 1
ATOM 878 N N . TYR A 1 112 ? 12.610 3.058 2.921 1.00 86.25 112 TYR A N 1
ATOM 879 C CA . TYR A 1 112 ? 11.719 2.135 3.594 1.00 86.25 112 TYR A CA 1
ATOM 880 C C . TYR A 1 112 ? 10.891 2.863 4.638 1.00 86.25 112 TYR A C 1
ATOM 882 O O . TYR A 1 112 ? 11.334 3.822 5.274 1.00 86.25 112 TYR A O 1
ATOM 890 N N . GLY A 1 113 ? 9.671 2.383 4.818 1.00 87.62 113 GLY A N 1
ATOM 891 C CA . GLY A 1 113 ? 8.740 2.893 5.801 1.00 87.62 113 GLY A CA 1
ATOM 892 C C . GLY A 1 113 ? 7.858 1.785 6.338 1.00 87.62 113 GLY A C 1
ATOM 893 O O . GLY A 1 113 ? 7.729 0.715 5.744 1.00 87.62 113 GLY A O 1
ATOM 894 N N . GLY A 1 114 ? 7.275 2.036 7.498 1.00 89.06 114 GLY A N 1
ATOM 895 C CA . GLY A 1 114 ? 6.340 1.130 8.131 1.00 89.06 114 GLY A CA 1
ATOM 896 C C . GLY A 1 114 ? 5.386 1.886 9.029 1.00 89.06 114 GLY A C 1
ATOM 897 O O . GLY A 1 114 ? 5.750 2.895 9.625 1.00 89.06 114 GLY A O 1
ATOM 898 N N . SER A 1 115 ? 4.157 1.407 9.131 1.00 86.50 115 SER A N 1
ATOM 899 C CA . SER A 1 115 ? 3.153 1.994 10.004 1.00 86.50 115 SER A CA 1
ATOM 900 C C . SER A 1 115 ? 2.273 0.935 10.632 1.00 86.50 115 SER A C 1
ATOM 902 O O . SER A 1 115 ? 1.898 -0.041 9.989 1.00 86.50 115 SER A O 1
ATOM 904 N N . LEU A 1 116 ? 1.915 1.157 11.888 1.00 87.12 116 LEU A N 1
ATOM 905 C CA . LEU A 1 116 ? 1.006 0.336 12.665 1.00 87.12 116 LEU A CA 1
ATOM 906 C C . LEU A 1 116 ? -0.181 1.197 13.087 1.00 87.12 116 LEU A C 1
ATOM 908 O O . LEU A 1 116 ? -0.002 2.263 13.657 1.00 87.12 116 LEU A O 1
ATOM 912 N N . SER A 1 117 ? -1.393 0.736 12.822 1.00 86.12 117 SER A N 1
ATOM 913 C CA . SER A 1 117 ? -2.638 1.415 13.159 1.00 86.12 117 SER A CA 1
ATOM 914 C C . SER A 1 117 ? -3.559 0.465 13.902 1.00 86.12 117 SER A C 1
ATOM 916 O O . SER A 1 117 ? -3.784 -0.657 13.469 1.00 86.12 117 SER A O 1
ATOM 918 N N . LEU A 1 118 ? -4.100 0.914 15.022 1.00 85.00 118 LEU A N 1
ATOM 919 C CA . LEU A 1 118 ? -5.056 0.204 15.853 1.00 85.00 118 LEU A CA 1
ATOM 920 C C . LEU A 1 118 ? -6.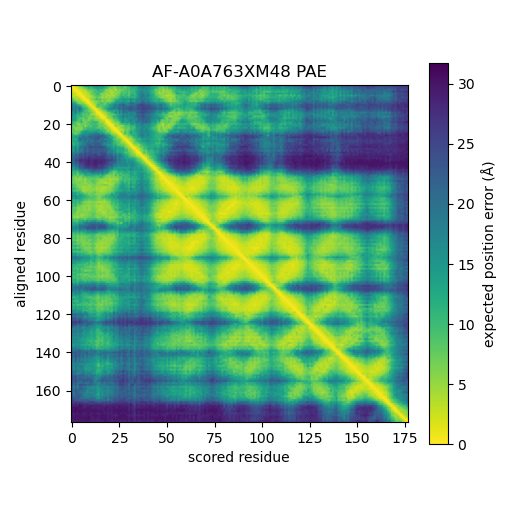344 1.022 15.894 1.00 85.00 118 LEU A C 1
ATOM 922 O O . LEU A 1 118 ? -6.302 2.211 16.195 1.00 85.00 118 LEU A O 1
ATOM 926 N N . SER A 1 119 ? -7.487 0.401 15.634 1.00 84.75 119 SER A N 1
ATOM 927 C CA . SER A 1 119 ? -8.799 1.016 15.793 1.00 84.75 119 SER A CA 1
ATOM 928 C C . SER A 1 119 ? -9.663 0.192 16.741 1.00 84.75 119 SER A C 1
ATOM 930 O O . SER A 1 119 ? -9.848 -1.015 16.588 1.00 84.75 119 SER A O 1
ATOM 932 N N . LEU A 1 120 ? -10.156 0.873 17.768 1.00 82.56 120 LEU A N 1
ATOM 933 C CA . LEU A 1 120 ? -10.925 0.344 18.878 1.00 82.56 120 LEU A CA 1
ATOM 934 C C . LEU A 1 120 ? -12.295 1.031 18.878 1.00 82.56 120 LEU A C 1
ATOM 936 O O . LEU A 1 120 ? -12.391 2.199 19.271 1.00 82.56 120 LEU A O 1
ATOM 940 N N . PRO A 1 121 ? -13.366 0.341 18.465 1.00 77.69 121 PRO A N 1
ATOM 941 C CA . PRO A 1 121 ? -14.709 0.755 18.811 1.00 77.69 121 PRO A CA 1
ATOM 942 C C . PRO A 1 121 ? -14.981 0.365 20.263 1.00 77.69 121 PRO A C 1
ATOM 944 O O . PRO A 1 121 ? -14.802 -0.791 20.654 1.00 77.69 121 PRO A O 1
ATOM 947 N N . PHE A 1 122 ? -15.424 1.324 21.065 1.00 74.31 122 PHE A N 1
ATOM 948 C CA . PHE A 1 122 ? -15.846 1.106 22.442 1.00 74.31 122 PHE A CA 1
ATOM 949 C C . PHE A 1 122 ? -17.217 1.742 22.659 1.00 74.31 122 PHE A C 1
ATOM 951 O O . PHE A 1 122 ? -17.521 2.797 22.113 1.00 74.31 122 PHE A O 1
ATOM 958 N N . SER A 1 123 ? -18.068 1.093 23.447 1.00 68.06 123 SER A N 1
ATOM 959 C CA . SER A 1 123 ? -19.376 1.631 23.814 1.00 68.06 123 SER A CA 1
ATOM 960 C C . SER A 1 123 ? -19.327 2.179 25.235 1.00 68.06 123 SER A C 1
ATOM 962 O O . SER A 1 123 ? -19.058 1.421 26.168 1.00 68.06 123 SER A O 1
ATOM 964 N N . ALA A 1 124 ? -19.607 3.467 25.415 1.00 64.81 124 ALA A N 1
ATOM 965 C CA . ALA A 1 124 ? -19.793 4.075 26.731 1.00 64.81 124 ALA A CA 1
ATOM 966 C C . ALA A 1 124 ? -21.175 4.736 26.772 1.00 64.81 124 ALA A C 1
ATOM 968 O O . ALA A 1 124 ? -21.566 5.396 25.815 1.00 64.81 124 ALA A O 1
ATOM 969 N N . PHE A 1 125 ? -21.931 4.545 27.858 1.00 70.81 125 PHE A N 1
ATOM 970 C CA . PHE A 1 125 ? -23.283 5.110 28.018 1.00 70.81 125 PHE A CA 1
ATOM 971 C C . PHE A 1 125 ? -24.257 4.771 26.864 1.00 70.81 125 PHE A C 1
ATOM 973 O O . PHE A 1 125 ? -24.983 5.650 26.402 1.00 70.81 125 PHE A O 1
ATOM 980 N N . ASP A 1 126 ? -24.235 3.525 26.367 1.00 69.81 126 ASP A N 1
ATOM 981 C CA . ASP A 1 126 ? -25.009 3.054 25.198 1.00 69.81 126 ASP A CA 1
ATOM 982 C C . ASP A 1 126 ? -24.722 3.810 23.886 1.00 69.81 126 ASP A C 1
ATOM 984 O O . ASP A 1 126 ? -25.535 3.819 22.960 1.00 69.81 126 ASP A O 1
ATOM 988 N N . ARG A 1 127 ? -23.545 4.443 23.778 1.00 68.12 127 ARG A N 1
ATOM 989 C CA . ARG A 1 127 ? -23.122 5.190 22.586 1.00 68.12 127 ARG A CA 1
ATOM 990 C C . ARG A 1 127 ? -21.861 4.593 21.972 1.00 68.12 127 ARG A C 1
ATOM 992 O O . ARG A 1 127 ? -20.910 4.315 22.706 1.00 68.12 127 ARG A O 1
ATOM 999 N N . PRO A 1 128 ? -21.827 4.396 20.642 1.00 72.25 128 PRO A N 1
ATOM 1000 C CA . PRO A 1 128 ? -20.633 3.932 19.959 1.00 72.25 128 PRO A CA 1
ATOM 1001 C C . PRO A 1 128 ? -19.617 5.073 19.850 1.00 72.25 128 PRO A C 1
ATOM 1003 O O . PRO A 1 128 ? -19.884 6.108 19.239 1.00 72.25 128 PRO A O 1
ATOM 1006 N N . HIS A 1 129 ? -18.434 4.852 20.407 1.00 76.00 129 HIS A N 1
ATOM 1007 C CA . HIS A 1 129 ? -17.267 5.702 20.232 1.00 76.00 129 HIS A CA 1
ATOM 1008 C C . HIS A 1 129 ? -16.194 4.943 19.458 1.00 76.00 129 HIS A C 1
ATOM 1010 O O . HIS A 1 129 ? -16.012 3.738 19.637 1.00 76.00 129 HIS A O 1
ATOM 1016 N N . TYR A 1 130 ? -15.457 5.657 18.613 1.00 75.06 130 TYR A N 1
ATOM 1017 C CA . TYR A 1 130 ? -14.324 5.091 17.885 1.00 75.06 130 TYR A CA 1
ATOM 1018 C C . TYR A 1 130 ? -13.053 5.816 18.292 1.00 75.06 130 TYR A C 1
ATOM 1020 O O . TYR A 1 130 ? -13.014 7.045 18.268 1.00 75.06 130 TYR A O 1
ATOM 1028 N N . SER A 1 131 ? -12.026 5.049 18.649 1.00 73.75 131 SER A N 1
ATOM 1029 C CA . SER A 1 131 ? -10.662 5.540 18.814 1.00 73.75 131 SER A CA 1
ATOM 1030 C C . SER A 1 131 ? -9.762 4.841 17.805 1.00 73.75 131 SER A C 1
ATOM 1032 O O . SER A 1 131 ? -9.727 3.613 17.765 1.00 73.75 131 SER A O 1
ATOM 1034 N N . SER A 1 132 ? -9.039 5.587 16.973 1.00 76.31 132 SER A N 1
ATOM 1035 C CA . SER A 1 132 ? -7.986 5.018 16.126 1.00 76.31 132 SER A CA 1
ATOM 1036 C C . SER A 1 132 ? -6.652 5.662 16.439 1.00 76.31 132 SER A C 1
ATOM 1038 O O . SER A 1 132 ? -6.546 6.880 16.372 1.00 76.31 132 SER A O 1
ATOM 1040 N N . SER A 1 133 ? -5.646 4.852 16.748 1.00 78.94 133 SER A N 1
ATOM 1041 C CA . SER A 1 133 ? -4.269 5.271 16.987 1.00 78.94 133 SER A CA 1
ATOM 1042 C C . SER A 1 133 ? -3.375 4.695 15.899 1.00 78.94 133 SER A C 1
ATOM 1044 O O . SER A 1 133 ? -3.371 3.488 15.692 1.00 78.94 133 SER A O 1
ATOM 1046 N N . SER A 1 134 ? -2.616 5.531 15.206 1.00 78.19 134 SER A N 1
ATOM 1047 C CA . SER A 1 134 ? -1.647 5.101 14.194 1.00 78.19 134 SER A CA 1
ATOM 1048 C C . SER A 1 134 ? -0.271 5.632 14.532 1.00 78.19 134 SER A C 1
ATOM 1050 O O . SER A 1 134 ? -0.165 6.736 15.050 1.00 78.19 134 SER A O 1
ATOM 1052 N N . ILE A 1 135 ? 0.762 4.840 14.270 1.00 81.69 135 ILE A N 1
ATOM 1053 C CA . ILE A 1 135 ? 2.163 5.228 14.345 1.00 81.69 135 ILE A CA 1
ATOM 1054 C C . ILE A 1 135 ? 2.842 4.871 13.026 1.00 81.69 135 ILE A C 1
ATOM 1056 O O . ILE A 1 135 ? 2.667 3.764 12.522 1.00 81.69 135 ILE A O 1
ATOM 1060 N N . GLY A 1 136 ? 3.594 5.801 12.449 1.00 81.69 136 GLY A N 1
ATOM 1061 C CA . GLY A 1 136 ? 4.326 5.608 11.198 1.00 81.69 136 GLY A CA 1
ATOM 1062 C C . GLY A 1 136 ? 5.793 5.992 11.326 1.00 81.69 136 GLY A C 1
ATOM 1063 O O . GLY A 1 136 ? 6.138 6.847 12.134 1.00 81.69 136 GLY A O 1
ATOM 1064 N N . TYR A 1 137 ? 6.635 5.357 10.516 1.00 81.62 137 TYR A N 1
ATOM 1065 C CA . TYR A 1 137 ? 8.053 5.647 10.340 1.00 81.62 137 TYR A CA 1
ATOM 1066 C C . TYR A 1 137 ? 8.402 5.615 8.847 1.00 81.62 137 TYR A C 1
ATOM 1068 O O . TYR A 1 137 ? 7.954 4.728 8.122 1.00 81.62 137 TYR A O 1
ATOM 1076 N N . SER A 1 138 ? 9.237 6.545 8.388 1.00 80.00 138 SER A N 1
ATOM 1077 C CA . SER A 1 138 ? 9.817 6.553 7.039 1.00 80.00 138 SER A CA 1
ATOM 1078 C C . SER A 1 138 ? 11.289 6.945 7.123 1.00 80.00 138 SER A C 1
ATOM 1080 O O . SER A 1 138 ? 11.647 7.816 7.904 1.00 80.00 138 SER A O 1
ATOM 1082 N N . ARG A 1 139 ? 12.167 6.320 6.335 1.00 75.00 139 ARG A N 1
ATOM 1083 C CA . ARG A 1 139 ? 13.593 6.671 6.308 1.00 75.00 139 ARG A CA 1
ATOM 1084 C C . ARG A 1 139 ? 13.878 7.918 5.479 1.00 75.00 139 ARG A C 1
ATOM 1086 O O . ARG A 1 139 ? 14.662 8.756 5.913 1.00 75.00 139 ARG A O 1
ATOM 1093 N N . THR A 1 140 ? 13.254 8.055 4.308 1.00 67.56 140 THR A N 1
ATOM 1094 C CA . THR A 1 140 ? 13.467 9.216 3.419 1.00 67.56 140 THR A CA 1
ATOM 1095 C C . THR A 1 140 ? 13.050 10.521 4.089 1.00 67.56 140 THR A C 1
ATOM 1097 O O . THR A 1 140 ? 13.601 11.583 3.803 1.00 67.56 140 THR A O 1
ATOM 1100 N N . ARG A 1 141 ? 12.106 10.443 5.033 1.00 61.78 141 ARG A N 1
ATOM 1101 C CA . ARG A 1 141 ? 11.777 11.517 5.970 1.00 61.78 141 ARG A CA 1
ATOM 1102 C C . ARG A 1 141 ? 11.593 10.874 7.345 1.00 61.78 141 ARG A C 1
ATOM 1104 O O . ARG A 1 141 ? 10.496 10.360 7.557 1.00 61.78 141 ARG A O 1
ATOM 1111 N N . PRO A 1 142 ? 12.612 10.869 8.236 1.00 61.38 142 PRO A N 1
ATOM 1112 C CA . PRO A 1 142 ? 12.529 10.290 9.580 1.00 61.38 142 PRO A CA 1
ATOM 1113 C C . PRO A 1 142 ? 11.500 11.053 10.409 1.00 61.38 142 PRO A C 1
ATOM 1115 O O . PRO A 1 142 ? 11.813 11.944 11.191 1.00 61.38 142 PRO A O 1
ATOM 1118 N N . LEU A 1 143 ? 10.242 10.717 10.163 1.00 62.78 143 LEU A N 1
ATOM 1119 C CA . LEU A 1 143 ? 9.061 11.294 10.754 1.00 62.78 143 LEU A CA 1
ATOM 1120 C C . LEU A 1 143 ? 8.392 10.159 11.513 1.00 62.78 143 LEU A C 1
ATOM 1122 O O . LEU A 1 143 ? 7.945 9.177 10.919 1.00 62.78 143 LEU A O 1
ATOM 1126 N N . PHE A 1 144 ? 8.378 10.293 12.832 1.00 67.38 144 PHE A N 1
ATOM 1127 C CA . PHE A 1 144 ? 7.492 9.516 13.675 1.00 67.38 144 PHE A CA 1
ATOM 1128 C C . PHE A 1 144 ? 6.204 10.304 13.814 1.00 67.38 144 PHE A C 1
ATOM 1130 O O . PHE A 1 144 ? 6.164 11.312 14.520 1.00 67.38 144 PHE A O 1
ATOM 1137 N N . THR A 1 145 ? 5.170 9.847 13.122 1.00 67.75 145 THR A N 1
ATOM 1138 C CA . THR A 1 145 ? 3.831 10.416 13.246 1.00 67.75 145 THR A CA 1
ATOM 1139 C C . THR A 1 145 ? 3.018 9.480 14.105 1.00 67.75 145 THR A C 1
ATOM 1141 O O . THR A 1 145 ? 2.851 8.322 13.728 1.00 67.75 145 THR A O 1
ATOM 1144 N N . ALA A 1 146 ? 2.511 9.972 15.233 1.00 73.62 146 ALA A N 1
ATOM 1145 C CA . ALA A 1 146 ? 1.456 9.294 15.965 1.00 73.62 146 ALA A CA 1
ATOM 1146 C C . ALA A 1 146 ? 0.162 10.100 15.843 1.00 73.62 146 ALA A C 1
ATOM 1148 O O . ALA A 1 146 ? 0.145 11.278 16.179 1.00 73.62 146 ALA A O 1
ATOM 1149 N N . ALA A 1 147 ? -0.922 9.496 15.368 1.00 73.31 147 ALA A N 1
ATOM 1150 C CA . ALA A 1 147 ? -2.210 10.172 15.252 1.00 73.31 147 ALA A CA 1
ATOM 1151 C C . ALA A 1 147 ? -3.287 9.397 15.997 1.00 73.31 147 ALA A C 1
ATOM 1153 O O . ALA A 1 147 ? -3.410 8.186 15.819 1.00 73.31 147 ALA A O 1
ATOM 1154 N N . MET A 1 148 ? -4.072 10.106 16.800 1.00 74.81 148 MET A N 1
ATOM 1155 C CA . MET A 1 148 ? -5.225 9.586 17.517 1.00 74.81 148 MET A CA 1
ATOM 1156 C C . MET A 1 148 ? -6.486 10.304 17.036 1.00 74.81 148 MET A C 1
ATOM 1158 O O . MET A 1 148 ? -6.549 11.531 17.065 1.00 74.81 148 MET A O 1
ATOM 1162 N N . VAL A 1 149 ? -7.494 9.553 16.599 1.00 77.56 149 VAL A N 1
ATOM 1163 C CA . VAL A 1 149 ? -8.788 10.093 16.159 1.00 77.56 149 VAL A CA 1
ATOM 1164 C C . VAL A 1 149 ? -9.877 9.573 17.079 1.00 77.56 149 VAL A C 1
ATOM 1166 O O . VAL A 1 149 ? -9.968 8.368 17.294 1.00 77.56 149 VAL A O 1
ATOM 1169 N N . PHE A 1 150 ? -10.712 10.479 17.578 1.00 73.69 150 PHE A N 1
ATOM 1170 C CA . PHE A 1 150 ? -11.918 10.174 18.334 1.00 73.69 150 PHE A CA 1
ATOM 1171 C C . PHE A 1 150 ? -13.146 10.576 17.533 1.00 73.69 150 PHE A C 1
ATOM 1173 O O . PHE A 1 150 ? -13.224 11.705 17.046 1.00 73.69 150 PHE A O 1
ATOM 1180 N N . MET A 1 151 ? -14.121 9.679 17.433 1.00 80.69 151 MET A N 1
ATOM 1181 C CA . MET A 1 151 ? -15.397 9.950 16.775 1.00 80.69 151 MET A CA 1
ATOM 1182 C C . MET A 1 151 ? -16.563 9.631 17.714 1.00 80.69 151 MET A C 1
ATOM 1184 O O . MET A 1 151 ? -16.635 8.532 18.267 1.00 80.69 151 MET A O 1
ATOM 1188 N N . ASP A 1 152 ? -17.471 10.598 17.873 1.00 77.06 152 ASP A N 1
ATOM 1189 C CA . ASP A 1 152 ? -18.744 10.488 18.599 1.00 77.06 152 ASP A CA 1
ATOM 1190 C C . ASP A 1 152 ? -19.900 10.660 17.603 1.00 77.06 152 ASP A C 1
ATOM 1192 O O . ASP A 1 152 ? -19.970 11.667 16.892 1.00 77.06 152 ASP A O 1
ATOM 1196 N N . ILE A 1 153 ? -20.798 9.674 17.533 1.00 73.31 153 ILE A N 1
ATOM 1197 C CA . ILE A 1 153 ? -21.939 9.673 16.607 1.00 73.31 153 ILE A CA 1
ATOM 1198 C C . ILE A 1 153 ? -23.220 9.890 17.409 1.00 73.31 153 ILE A C 1
ATOM 1200 O O . ILE A 1 153 ? -23.617 9.046 18.212 1.00 73.31 153 ILE A O 1
ATOM 1204 N N . ARG A 1 154 ? -23.901 11.011 17.162 1.00 74.75 154 ARG A N 1
ATOM 1205 C CA . ARG A 1 154 ? -25.212 11.340 17.736 1.00 74.75 154 ARG A CA 1
ATOM 1206 C C . ARG A 1 154 ? -26.275 11.318 16.637 1.00 74.75 154 ARG A C 1
ATOM 1208 O O . ARG A 1 154 ? -25.962 11.657 15.498 1.00 74.75 154 ARG A O 1
ATOM 1215 N N . PRO A 1 155 ? -27.550 11.030 16.961 1.00 75.94 155 PRO A N 1
ATOM 1216 C CA . PRO A 1 155 ? -28.644 11.080 15.984 1.00 75.94 155 PRO A CA 1
ATOM 1217 C C . PRO A 1 155 ? -28.766 12.423 15.244 1.00 75.94 155 PRO A C 1
ATOM 1219 O O . PRO A 1 155 ? -29.282 12.468 14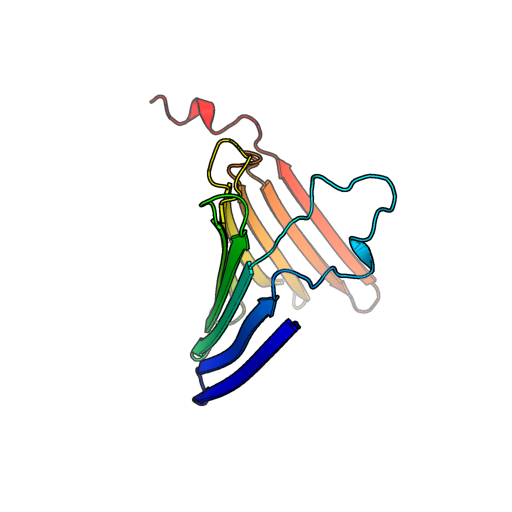.135 1.00 75.94 155 PRO A O 1
ATOM 1222 N N . SER A 1 156 ? -28.293 13.513 15.857 1.00 80.19 156 SER A N 1
ATOM 1223 C CA . SER A 1 156 ? -28.365 14.877 15.327 1.00 80.19 156 SER A CA 1
ATOM 1224 C C . SER A 1 156 ? -27.024 15.469 14.872 1.00 80.19 156 SER A C 1
ATOM 1226 O O . SER A 1 156 ? -27.032 16.550 14.289 1.00 80.19 156 SER A O 1
ATOM 1228 N N . ALA A 1 157 ? -25.880 14.824 15.143 1.00 74.38 157 ALA A N 1
ATOM 1229 C CA . ALA A 1 157 ? -24.555 15.367 14.820 1.00 74.38 157 ALA A CA 1
ATOM 1230 C C . ALA A 1 157 ? -23.442 14.307 14.887 1.00 74.38 157 ALA A C 1
ATOM 1232 O O . ALA A 1 157 ? -23.499 13.382 15.692 1.00 74.38 157 ALA A O 1
ATOM 1233 N N . ILE A 1 158 ? -22.383 14.494 14.098 1.00 76.25 158 ILE A N 1
ATOM 1234 C CA . ILE A 1 158 ? -21.141 13.712 14.172 1.00 76.25 158 ILE A CA 1
ATOM 1235 C C . ILE A 1 158 ? -20.026 14.644 14.647 1.00 76.25 158 ILE A C 1
ATOM 1237 O O . ILE A 1 158 ? -19.815 15.697 14.045 1.00 76.25 158 ILE A O 1
ATOM 1241 N N . THR A 1 159 ? -19.297 14.249 15.691 1.00 78.69 159 THR A N 1
ATOM 1242 C CA . THR A 1 159 ? -18.140 14.996 16.206 1.00 78.69 159 THR A CA 1
ATOM 1243 C C . THR A 1 159 ? -16.871 14.179 16.000 1.00 78.69 159 THR A C 1
ATOM 1245 O O . THR A 1 159 ? -16.811 13.023 16.416 1.00 78.69 159 THR A O 1
ATOM 1248 N N . VAL A 1 160 ? -15.846 14.784 15.391 1.00 75.94 160 VAL A N 1
ATOM 1249 C CA . VAL A 1 160 ? -14.523 14.175 15.187 1.00 75.94 160 VAL A CA 1
ATOM 1250 C C . VAL A 1 160 ? -13.461 15.054 15.840 1.00 75.94 160 VAL A C 1
ATOM 1252 O O . VAL A 1 160 ? -13.406 16.254 15.579 1.00 75.94 160 VAL A O 1
ATOM 1255 N N . ALA A 1 161 ? -12.606 14.460 16.668 1.00 76.38 161 ALA A N 1
ATOM 1256 C CA . ALA A 1 161 ? -11.407 15.093 17.204 1.00 76.38 161 ALA A CA 1
ATOM 1257 C C . ALA A 1 161 ? -10.173 14.326 16.719 1.00 76.38 161 ALA A C 1
ATOM 1259 O O . ALA A 1 161 ? -10.173 13.098 16.693 1.00 76.38 161 ALA A O 1
ATOM 1260 N N . THR A 1 162 ? -9.119 15.031 16.316 1.00 71.38 162 THR A N 1
ATOM 1261 C CA . THR A 1 162 ? -7.860 14.426 15.859 1.00 71.38 162 THR A CA 1
ATOM 1262 C C . THR A 1 162 ? -6.696 15.074 16.589 1.00 71.38 162 THR A C 1
ATOM 1264 O O . THR A 1 162 ? -6.602 16.298 16.641 1.00 71.38 162 THR A O 1
ATOM 1267 N N . VAL A 1 163 ? -5.816 14.251 17.150 1.00 72.31 163 VAL A N 1
ATOM 1268 C CA . VAL A 1 163 ? -4.583 14.667 17.820 1.00 72.31 163 VAL A CA 1
ATOM 1269 C C . VAL A 1 163 ? -3.418 14.047 17.062 1.00 72.31 163 VAL A C 1
ATOM 1271 O O . VAL A 1 163 ? -3.361 12.828 16.930 1.00 72.31 163 VAL A O 1
ATOM 1274 N N . ILE A 1 164 ? -2.508 14.874 16.551 1.00 67.50 164 ILE A N 1
ATOM 1275 C CA . ILE A 1 164 ? -1.304 14.434 15.837 1.00 67.50 164 ILE A CA 1
ATOM 1276 C C . ILE A 1 164 ? -0.095 14.819 16.684 1.00 67.50 164 ILE A C 1
ATOM 1278 O O . ILE A 1 164 ? 0.037 15.968 17.101 1.00 67.50 164 ILE A O 1
ATOM 1282 N N . PHE A 1 165 ? 0.773 13.850 16.935 1.00 68.94 165 PHE A N 1
ATOM 1283 C CA . PHE A 1 165 ? 2.067 14.031 17.565 1.00 68.94 165 PHE A CA 1
ATOM 1284 C C . PHE A 1 165 ? 3.147 13.829 16.503 1.00 68.94 165 PHE A C 1
ATOM 1286 O O . PHE A 1 165 ? 3.315 12.721 15.985 1.00 68.94 165 PHE A O 1
ATOM 1293 N N . ASP A 1 166 ? 3.882 14.895 16.200 1.00 62.09 166 ASP A N 1
ATOM 1294 C CA . ASP A 1 166 ? 5.083 14.835 15.373 1.00 62.09 166 ASP A CA 1
ATOM 1295 C C . ASP A 1 166 ? 6.305 14.750 16.290 1.00 62.09 166 ASP A C 1
ATOM 1297 O O . ASP A 1 166 ? 6.683 15.715 16.957 1.00 62.09 166 ASP A O 1
ATOM 1301 N N . PHE A 1 167 ? 6.929 13.574 16.350 1.00 58.88 167 PHE A N 1
ATOM 1302 C CA . PHE A 1 167 ? 8.128 13.356 17.156 1.00 58.88 167 PHE A CA 1
ATOM 1303 C C . PHE A 1 167 ? 9.380 13.518 16.298 1.00 58.88 167 PHE A C 1
ATOM 1305 O O . PHE A 1 167 ? 10.118 12.567 16.051 1.00 58.88 167 PHE A O 1
ATOM 1312 N N . THR A 1 168 ? 9.652 14.740 15.846 1.00 54.50 168 THR A N 1
ATOM 1313 C CA . THR A 1 168 ? 10.865 15.058 15.074 1.00 54.50 168 THR A CA 1
ATOM 1314 C C . THR A 1 168 ? 12.146 15.072 15.925 1.00 54.50 168 THR A C 1
ATOM 1316 O O . THR A 1 168 ? 13.229 15.191 15.365 1.00 54.50 168 THR A O 1
ATOM 1319 N N . LEU A 1 169 ? 12.064 14.927 17.260 1.00 42.50 169 LEU A N 1
ATOM 1320 C CA . LEU A 1 169 ? 13.219 15.096 18.162 1.00 42.50 169 LEU A CA 1
ATOM 1321 C C . LEU A 1 169 ? 13.443 14.020 19.245 1.00 42.50 169 LEU A C 1
ATOM 1323 O O . LEU A 1 169 ? 14.451 14.093 19.941 1.00 42.50 169 LEU A O 1
ATOM 1327 N N . ILE A 1 170 ? 12.564 13.026 19.427 1.00 44.25 170 ILE A N 1
ATOM 1328 C CA . ILE A 1 170 ? 12.654 12.150 20.621 1.00 44.25 170 ILE A CA 1
ATOM 1329 C C . ILE A 1 170 ? 13.591 10.941 20.429 1.00 44.25 170 ILE A C 1
ATOM 1331 O O . ILE A 1 170 ? 14.168 10.455 21.401 1.00 44.25 170 ILE A O 1
ATOM 1335 N N . LEU A 1 171 ? 13.846 10.484 19.195 1.00 39.59 171 LEU A N 1
ATOM 1336 C CA . LEU A 1 171 ? 14.640 9.261 18.994 1.00 39.59 171 LEU A CA 1
ATOM 1337 C C . LEU A 1 171 ? 16.148 9.432 19.275 1.00 39.59 171 LEU A C 1
ATOM 1339 O O . LEU A 1 171 ? 16.817 8.448 19.573 1.00 39.59 171 LEU A O 1
ATOM 1343 N N . PHE A 1 172 ? 16.692 10.656 19.246 1.00 34.25 172 PHE A N 1
ATOM 1344 C CA . PHE A 1 172 ? 18.122 10.861 19.531 1.00 34.25 172 PHE A CA 1
ATOM 1345 C C . PHE A 1 172 ? 18.457 10.759 21.032 1.00 34.25 172 PHE A C 1
ATOM 1347 O O . PHE A 1 172 ? 19.609 10.526 21.380 1.00 34.25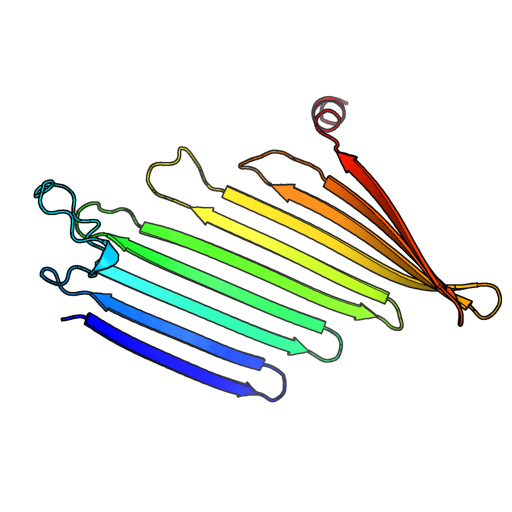 172 PHE A O 1
ATOM 1354 N N . SER A 1 173 ? 17.466 10.883 21.927 1.00 34.00 173 SER A N 1
ATOM 1355 C CA . SER A 1 173 ? 17.698 10.855 23.380 1.00 34.00 173 SER A CA 1
ATOM 1356 C C . SER A 1 173 ? 17.534 9.474 24.020 1.00 34.00 173 SER A C 1
ATOM 1358 O O . SER A 1 173 ? 18.010 9.291 25.134 1.00 34.00 173 SER A O 1
ATOM 1360 N N . LEU A 1 174 ? 16.870 8.510 23.368 1.00 35.97 174 LEU A N 1
ATOM 1361 C CA . LEU A 1 174 ? 16.598 7.195 23.976 1.00 35.97 174 LEU A CA 1
ATOM 1362 C C . LEU A 1 174 ? 17.632 6.109 23.630 1.00 35.97 174 LEU A C 1
ATOM 1364 O O . LEU A 1 174 ? 17.560 5.015 24.177 1.00 35.97 174 LEU A O 1
ATOM 1368 N N . LEU A 1 175 ? 18.584 6.399 22.736 1.00 37.41 175 LEU A N 1
ATOM 1369 C CA . LEU A 1 175 ? 19.656 5.476 22.326 1.00 37.41 175 LEU A CA 1
ATOM 1370 C C . LEU A 1 175 ? 20.992 5.719 23.058 1.00 37.41 175 LEU A C 1
ATOM 1372 O O . LEU A 1 175 ? 21.969 5.027 22.786 1.00 37.41 175 LEU A O 1
ATOM 1376 N N . LEU A 1 176 ? 21.028 6.669 24.001 1.00 38.97 176 LEU A N 1
ATOM 1377 C CA . LEU A 1 176 ? 22.116 6.852 24.967 1.00 38.97 176 LEU A CA 1
ATOM 1378 C C . LEU A 1 176 ? 21.572 6.685 26.394 1.00 38.97 176 LEU A C 1
ATOM 1380 O O . LEU A 1 176 ? 21.333 7.662 27.102 1.00 38.97 176 LEU A O 1
ATOM 1384 N N . THR A 1 177 ? 21.360 5.449 26.832 1.00 39.22 177 THR A N 1
ATOM 1385 C CA . THR A 1 177 ? 21.471 5.057 28.248 1.00 39.22 177 THR A CA 1
ATOM 1386 C C . THR A 1 177 ? 21.899 3.601 28.309 1.00 39.22 177 THR A C 1
ATOM 1388 O O . THR A 1 177 ? 21.361 2.807 27.506 1.00 39.22 177 THR A O 1
#

Mean predicted aligned error: 13.75 Å

Sequence (177 aa):
MSTMVKYAKGLTTFTNLQLLTYRYTGEKYVDFAEFRPGNLSGQDNRRERYEAIITQSIGRSFISLSGWTQSYRNHNSNDIGANLSYNTTVGPVSLSLSGNYGKYNGMDGDDYGGSLSLSLPFSAFDRPHYSSSSIGYSRTRPLFTAAMVFMDIRPSAITVATVIFDFTLILFSLLLT

Foldseek 3Di:
DKDKDWDWDDPDPFKGFGIWIKIADDQPDADPVRDDPPDPDDGQQWGMKTKTWIWGHDPQKIKIKIKMKIDGPVDRDIKIKIKIKMWGDDPQKIKIKIKIWIDDPPDPDIKIKIKIKIKDFDDDPNWTKIWMWMWMAIDVQGWTKIKIKIWTDDPVDIDIDMDIDTCPDDPVPPVPD

InterPro domains:
  IPR000015 Outer membrane usher protein [PF00577] (3-140)
  IPR000015 Outer membrane usher protein [PTHR30451] (3-139)

Secondary structure (DSSP, 8-state):
-EEEEEEEEEEETTEEEEEEEEEEE-TT---GGG--TT-SS----EEEEEEEEEEEEETTEEEEEEEEEEEESSSS-EEEEEEEEEEEEETTEEEEEEEEEEE-TTSSS-EEEEEEEEEEEEEETTEEEEEEEEEEEESSS---EEEEEEEEEETTEEEEEEEEEE-SSSTTTSS--